Protein AF-A0A7C1SWA0-F1 (afdb_monomer_lite)

Radius of gyration: 53.69 Å; chains: 1; bounding box: 112×28×164 Å

Structure (mmCIF, N/CA/C/O backbone):
data_AF-A0A7C1SWA0-F1
#
_entry.id   AF-A0A7C1SWA0-F1
#
loop_
_atom_site.group_PDB
_atom_site.id
_atom_site.type_symbol
_atom_site.label_atom_id
_atom_site.label_alt_id
_atom_site.label_comp_id
_atom_site.label_asym_id
_atom_site.label_entity_id
_atom_site.label_seq_id
_atom_site.pdbx_PDB_ins_code
_atom_site.Cartn_x
_atom_site.Cartn_y
_atom_site.Cartn_z
_atom_site.occupancy
_atom_site.B_iso_or_equiv
_atom_site.auth_seq_id
_atom_site.auth_comp_id
_atom_site.auth_asym_id
_atom_site.auth_atom_id
_atom_site.pdbx_PDB_model_num
ATOM 1 N N . MET A 1 1 ? -71.631 -9.222 111.342 1.00 44.84 1 MET A N 1
ATOM 2 C CA . MET A 1 1 ? -72.177 -9.357 109.971 1.00 44.84 1 MET A CA 1
ATOM 3 C C . MET A 1 1 ? -71.919 -8.056 109.219 1.00 44.84 1 MET A C 1
ATOM 5 O O . MET A 1 1 ? -72.639 -7.093 109.437 1.00 44.84 1 MET A O 1
ATOM 9 N N . PHE A 1 2 ? -70.869 -7.990 108.396 1.00 44.97 2 PHE A N 1
ATOM 10 C CA . PHE A 1 2 ? -70.570 -6.805 107.583 1.00 44.97 2 PHE A CA 1
ATOM 11 C C . PHE A 1 2 ? -71.276 -6.927 106.227 1.00 44.97 2 PHE A C 1
ATOM 13 O O . PHE A 1 2 ? -70.920 -7.772 105.410 1.00 44.97 2 PHE A O 1
ATOM 20 N N . ARG A 1 3 ? -72.311 -6.108 106.007 1.00 48.56 3 ARG A N 1
ATOM 21 C CA . ARG A 1 3 ? -72.972 -5.952 104.704 1.00 48.56 3 ARG A CA 1
ATOM 22 C C . ARG A 1 3 ? -72.224 -4.878 103.915 1.00 48.56 3 ARG A C 1
ATOM 24 O O . ARG A 1 3 ? -72.449 -3.692 104.133 1.00 48.56 3 ARG A O 1
ATOM 31 N N . TYR A 1 4 ? -71.329 -5.284 103.020 1.00 53.94 4 TYR A N 1
ATOM 32 C CA . TYR A 1 4 ? -70.764 -4.368 102.028 1.00 53.94 4 TYR A CA 1
ATOM 33 C C . TYR A 1 4 ? -71.797 -4.131 100.912 1.00 53.94 4 TYR A C 1
ATOM 35 O O . TYR A 1 4 ? -72.365 -5.100 100.404 1.00 53.94 4 TYR A O 1
ATOM 43 N N . PRO A 1 5 ? -72.083 -2.876 100.524 1.00 56.38 5 PRO A N 1
ATOM 44 C CA . PRO A 1 5 ? -73.026 -2.600 99.449 1.00 56.38 5 PRO A CA 1
ATOM 45 C C . PRO A 1 5 ? -72.418 -2.995 98.093 1.00 56.38 5 PRO A C 1
ATOM 47 O O . PRO A 1 5 ? -71.366 -2.485 97.703 1.00 56.38 5 PRO A O 1
ATOM 50 N N . LEU A 1 6 ? -73.109 -3.876 97.353 1.00 55.31 6 LEU A N 1
ATOM 51 C CA . LEU A 1 6 ? -72.726 -4.344 96.008 1.00 55.31 6 LEU A CA 1
ATOM 52 C C . LEU A 1 6 ? -72.487 -3.205 94.994 1.00 55.31 6 LEU A C 1
ATOM 54 O O . LEU A 1 6 ? -71.796 -3.404 93.998 1.00 55.31 6 LEU A O 1
ATOM 58 N N . SER A 1 7 ? -72.993 -1.996 95.254 1.00 55.06 7 SER A N 1
ATOM 59 C CA . SER A 1 7 ? -72.850 -0.830 94.375 1.00 55.06 7 SER A CA 1
ATOM 60 C C . SER A 1 7 ? -71.426 -0.270 94.270 1.00 55.06 7 SER A C 1
ATOM 62 O O . SER A 1 7 ? -71.159 0.518 93.367 1.00 55.06 7 SER A O 1
ATOM 64 N N . ARG A 1 8 ? -70.491 -0.678 95.144 1.00 50.97 8 ARG A N 1
ATOM 65 C CA . ARG A 1 8 ? -69.073 -0.267 95.067 1.00 50.97 8 ARG A CA 1
ATOM 66 C C . ARG A 1 8 ? -68.149 -1.281 94.381 1.00 50.97 8 ARG A C 1
ATOM 68 O O . ARG A 1 8 ? -67.012 -0.935 94.084 1.00 50.97 8 ARG A O 1
ATOM 75 N N . LEU A 1 9 ? -68.621 -2.499 94.100 1.00 52.81 9 LEU A N 1
ATOM 76 C CA . LEU A 1 9 ? -67.820 -3.553 93.453 1.00 52.81 9 LEU A CA 1
ATOM 77 C C . LEU A 1 9 ? -67.811 -3.445 91.921 1.00 52.81 9 LEU A C 1
ATOM 79 O O . LEU A 1 9 ? -66.808 -3.753 91.286 1.00 52.81 9 LEU A O 1
ATOM 83 N N . ILE A 1 10 ? -68.898 -2.949 91.329 1.00 57.50 10 ILE A N 1
ATOM 84 C CA . ILE A 1 10 ? -69.059 -2.823 89.873 1.00 57.50 10 ILE A CA 1
ATOM 85 C C . ILE A 1 10 ? -67.996 -1.902 89.230 1.00 57.50 10 ILE A C 1
ATOM 87 O O . ILE A 1 10 ? -67.349 -2.344 88.281 1.00 57.50 10 ILE A O 1
ATOM 91 N N . PRO A 1 11 ? -67.724 -0.675 89.728 1.00 55.31 11 PRO A N 1
ATOM 92 C CA . PRO A 1 11 ? -66.707 0.185 89.111 1.00 55.31 11 PRO A CA 1
ATOM 93 C C . PRO A 1 11 ? -65.273 -0.342 89.287 1.00 55.31 11 PRO A C 1
ATOM 95 O O . PRO A 1 11 ? -64.432 -0.123 88.419 1.00 55.31 11 PRO A O 1
ATOM 98 N N . ALA A 1 12 ? -64.990 -1.078 90.369 1.00 54.44 12 ALA A N 1
ATOM 99 C CA . ALA A 1 12 ? -63.673 -1.672 90.602 1.00 54.44 12 ALA A CA 1
ATOM 100 C C . ALA A 1 12 ? -63.375 -2.824 89.625 1.00 54.44 12 ALA A C 1
ATOM 102 O O . ALA A 1 12 ? -62.261 -2.929 89.120 1.00 54.44 12 ALA A O 1
ATOM 103 N N . ILE A 1 13 ? -64.376 -3.649 89.303 1.00 56.59 13 ILE A N 1
ATOM 104 C CA . ILE A 1 13 ? -64.233 -4.758 88.347 1.00 56.59 13 ILE A CA 1
ATOM 105 C C . ILE A 1 13 ? -64.035 -4.231 86.917 1.00 56.59 13 ILE A C 1
ATOM 107 O O . ILE A 1 13 ? -63.205 -4.766 86.188 1.00 56.59 13 ILE A O 1
ATOM 111 N N . VAL A 1 14 ? -64.719 -3.145 86.532 1.00 55.84 14 VAL A N 1
ATOM 112 C CA . VAL A 1 14 ? -64.550 -2.508 85.209 1.00 55.84 14 VAL A CA 1
ATOM 113 C C . VAL A 1 14 ? -63.161 -1.874 85.058 1.00 55.84 14 VAL A C 1
ATOM 115 O O . VAL A 1 14 ? -62.533 -2.035 84.014 1.00 55.84 14 VAL A O 1
ATOM 118 N N . LEU A 1 15 ? -62.630 -1.235 86.109 1.00 51.59 15 LEU A N 1
ATOM 119 C CA . LEU A 1 15 ? -61.267 -0.690 86.098 1.00 51.59 15 LEU A CA 1
ATOM 120 C C . LEU A 1 15 ? -60.203 -1.794 85.987 1.00 51.59 15 LEU A C 1
ATOM 122 O O . LEU A 1 15 ? -59.293 -1.673 85.169 1.00 51.59 15 LEU A O 1
ATOM 126 N N . ILE A 1 16 ? -60.351 -2.904 86.718 1.00 56.31 16 ILE A N 1
ATOM 127 C CA . ILE A 1 16 ? -59.429 -4.053 86.640 1.00 56.31 16 ILE A CA 1
ATOM 128 C C . ILE A 1 16 ? -59.487 -4.728 85.256 1.00 56.31 16 ILE A C 1
ATOM 130 O O . ILE A 1 16 ? -58.446 -5.110 84.720 1.00 56.31 16 ILE A O 1
ATOM 134 N N . PHE A 1 17 ? -60.667 -4.816 84.630 1.00 51.62 17 PHE A N 1
ATOM 135 C CA . PHE A 1 17 ? -60.797 -5.332 83.260 1.00 51.62 17 PHE A CA 1
ATOM 136 C C . PHE A 1 17 ? -60.176 -4.392 82.215 1.00 51.62 17 PHE A C 1
ATOM 138 O O . PHE A 1 17 ? -59.509 -4.866 81.304 1.00 51.62 17 PHE A O 1
ATOM 145 N N . SER A 1 18 ? -60.303 -3.069 82.375 1.00 49.81 18 SER A N 1
ATOM 146 C CA . SER A 1 18 ? -59.689 -2.093 81.457 1.00 49.81 18 SER A CA 1
ATOM 147 C C . SER A 1 18 ? -58.162 -1.967 81.591 1.00 49.81 18 SER A C 1
ATOM 149 O O . SER A 1 18 ? -57.489 -1.603 80.631 1.00 49.81 18 SER A O 1
ATOM 151 N N . LEU A 1 19 ? -57.596 -2.294 82.759 1.00 50.44 19 LEU A N 1
ATOM 152 C CA . LEU A 1 19 ? -56.146 -2.298 82.995 1.00 50.44 19 LEU A CA 1
ATOM 153 C C . LEU A 1 19 ? -55.468 -3.616 82.580 1.00 50.44 19 LEU A C 1
ATOM 155 O O . LEU A 1 19 ? -54.279 -3.610 82.274 1.00 50.44 19 LEU A O 1
ATOM 159 N N . SER A 1 20 ? -56.205 -4.730 82.529 1.00 49.81 20 SER A N 1
ATOM 160 C CA . SER A 1 20 ? -55.660 -6.054 82.177 1.00 49.81 20 SER A CA 1
ATOM 161 C C . SER A 1 20 ? -55.706 -6.387 80.680 1.00 49.81 20 SER A C 1
ATOM 163 O O . SER A 1 20 ? -54.970 -7.268 80.245 1.00 49.81 20 SER A O 1
ATOM 165 N N . SER A 1 21 ? -56.497 -5.668 79.876 1.00 49.69 21 SER A N 1
ATOM 166 C CA . SER A 1 21 ? -56.565 -5.831 78.410 1.00 49.69 21 SER A CA 1
ATOM 167 C C . SER A 1 21 ? -55.535 -5.005 77.622 1.00 49.69 21 SER A C 1
ATOM 169 O O . SER A 1 21 ? -55.347 -5.224 76.429 1.00 49.69 21 SER A O 1
ATOM 171 N N . SER A 1 22 ? -54.875 -4.048 78.271 1.00 52.91 22 SER A N 1
ATOM 172 C CA . SER A 1 22 ? -53.917 -3.120 77.652 1.00 52.91 22 SER A CA 1
ATOM 173 C C . SER A 1 22 ? -52.521 -3.707 77.373 1.00 52.91 22 SER A C 1
ATOM 175 O O . SER A 1 22 ? -51.988 -3.436 76.298 1.00 52.91 22 SER A O 1
ATOM 177 N N . PRO A 1 23 ? -51.900 -4.518 78.259 1.00 53.22 23 PRO A N 1
ATOM 178 C CA . PRO A 1 23 ? -50.548 -5.021 78.005 1.00 53.22 23 PRO A CA 1
ATOM 179 C C . PRO A 1 23 ? -50.505 -6.076 76.893 1.00 53.22 23 PRO A C 1
ATOM 181 O O . PRO A 1 23 ? -49.548 -6.112 76.134 1.00 53.22 23 PRO A O 1
ATOM 184 N N . SER A 1 24 ? -51.544 -6.896 76.727 1.00 53.44 24 SER A N 1
ATOM 185 C CA . SER A 1 24 ? -51.619 -7.912 75.666 1.00 53.44 24 SER A CA 1
ATOM 186 C C . SER A 1 24 ? -51.805 -7.313 74.266 1.00 53.44 24 SER A C 1
ATOM 188 O O . SER A 1 24 ? -51.305 -7.880 73.300 1.00 53.44 24 SER A O 1
ATOM 190 N N . LEU A 1 25 ? -52.457 -6.152 74.151 1.00 52.94 25 LEU A N 1
ATOM 191 C CA . LEU A 1 25 ? -52.565 -5.387 72.901 1.00 52.94 25 LEU A CA 1
ATOM 192 C C . LEU A 1 25 ? -51.243 -4.694 72.531 1.00 52.94 25 LEU A C 1
ATOM 194 O O . LEU A 1 25 ? -50.869 -4.689 71.362 1.00 52.94 25 LEU A O 1
ATOM 198 N N . LEU A 1 26 ? -50.517 -4.182 73.530 1.00 53.56 26 LEU A N 1
ATOM 199 C CA . LEU A 1 26 ? -49.176 -3.604 73.375 1.00 53.56 26 LEU A CA 1
ATOM 200 C C . LEU A 1 26 ? -48.139 -4.660 72.970 1.00 53.56 26 LEU A C 1
ATOM 202 O O . LEU A 1 26 ? -47.404 -4.450 72.013 1.00 53.56 26 LEU A O 1
ATOM 206 N N . ILE A 1 27 ? -48.150 -5.823 73.629 1.00 56.81 27 ILE A N 1
ATOM 207 C CA . ILE A 1 27 ? -47.276 -6.956 73.295 1.00 56.81 27 ILE A CA 1
ATOM 208 C C . ILE A 1 27 ? -47.607 -7.494 71.898 1.00 56.81 27 ILE A C 1
ATOM 210 O O . ILE A 1 27 ? -46.690 -7.758 71.133 1.00 56.81 27 ILE A O 1
ATOM 214 N N . ALA A 1 28 ? -48.891 -7.598 71.527 1.00 57.31 28 ALA A N 1
ATOM 215 C CA . ALA A 1 28 ? -49.294 -8.020 70.183 1.00 57.31 28 ALA A CA 1
ATOM 216 C C . ALA A 1 28 ? -48.851 -7.026 69.090 1.00 57.31 28 ALA A C 1
ATOM 218 O O . ALA A 1 28 ? -48.427 -7.456 68.019 1.00 57.31 28 ALA A O 1
ATOM 219 N N . GLN A 1 29 ? -48.912 -5.713 69.352 1.00 53.50 29 GLN A N 1
ATOM 220 C CA . GLN A 1 29 ? -48.398 -4.677 68.444 1.00 53.50 29 GLN A CA 1
ATOM 221 C C . GLN A 1 29 ? -46.870 -4.701 68.332 1.00 53.50 29 GLN A C 1
ATOM 223 O O . GLN A 1 29 ? -46.349 -4.586 67.222 1.00 53.50 29 GLN A O 1
ATOM 228 N N . GLU A 1 30 ? -46.154 -4.885 69.443 1.00 57.31 30 GLU A N 1
ATOM 229 C CA . GLU A 1 30 ? -44.696 -5.031 69.433 1.00 57.31 30 GLU A CA 1
ATOM 230 C C . GLU A 1 30 ? -44.276 -6.293 68.673 1.00 57.31 30 GLU A C 1
ATOM 232 O O . GLU A 1 30 ? -43.419 -6.203 67.796 1.00 57.31 30 GLU A O 1
ATOM 237 N N . THR A 1 31 ? -44.928 -7.442 68.890 1.00 60.78 31 THR A N 1
ATOM 238 C CA . THR A 1 31 ? -44.613 -8.675 68.148 1.00 60.78 31 THR A CA 1
ATOM 239 C C . THR A 1 31 ? -44.898 -8.556 66.651 1.00 60.78 31 THR A C 1
ATOM 241 O O . THR A 1 31 ? -44.077 -8.999 65.853 1.00 60.78 31 THR A O 1
ATOM 244 N N . LEU A 1 32 ? -45.992 -7.893 66.248 1.00 57.09 32 LEU A N 1
ATOM 245 C CA . LEU A 1 32 ? -46.300 -7.668 64.827 1.00 57.09 32 LEU A CA 1
ATOM 246 C C . LEU A 1 32 ? -45.277 -6.734 64.163 1.00 57.09 32 LEU A C 1
ATOM 248 O O . LEU A 1 32 ? -44.926 -6.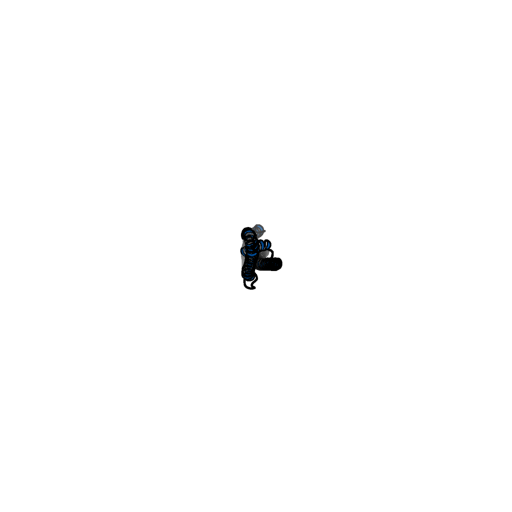916 63.000 1.00 57.09 32 LEU A O 1
ATOM 252 N N . SER A 1 33 ? -44.790 -5.737 64.909 1.00 63.00 33 SER A N 1
ATOM 253 C CA . SER A 1 33 ? -43.762 -4.810 64.428 1.00 63.00 33 SER A CA 1
ATOM 254 C C . SER A 1 33 ? -42.394 -5.484 64.267 1.00 63.00 33 SER A C 1
ATOM 256 O O . SER A 1 33 ? -41.674 -5.173 63.318 1.00 63.00 33 SER A O 1
ATOM 258 N N . ILE A 1 34 ? -42.069 -6.448 65.140 1.00 69.69 34 ILE A N 1
ATOM 259 C CA . ILE A 1 34 ? -40.833 -7.240 65.082 1.00 69.69 34 ILE A CA 1
ATOM 260 C C . ILE A 1 34 ? -40.882 -8.219 63.901 1.00 69.69 34 ILE A C 1
ATOM 262 O O . ILE A 1 34 ? -39.936 -8.254 63.116 1.00 69.69 34 ILE A O 1
ATOM 266 N N . GLU A 1 35 ? -41.993 -8.941 63.708 1.00 70.38 35 GLU A N 1
ATOM 267 C CA . GLU A 1 35 ? -42.176 -9.825 62.544 1.00 70.38 35 GLU A CA 1
ATOM 268 C C . GLU A 1 35 ? -42.127 -9.039 61.223 1.00 70.38 35 GLU A C 1
ATOM 270 O O . GLU A 1 35 ? -41.436 -9.444 60.288 1.00 70.38 35 GLU A O 1
ATOM 275 N N . GLN A 1 36 ? -42.773 -7.867 61.147 1.00 68.44 36 GLN A N 1
ATOM 276 C CA . GLN A 1 36 ? -42.687 -7.002 59.962 1.00 68.44 36 GLN A CA 1
ATOM 277 C C . GLN A 1 36 ? -41.265 -6.477 59.704 1.00 68.44 36 GLN A C 1
ATOM 279 O O . GLN A 1 36 ? -40.858 -6.368 58.543 1.00 68.44 36 GLN A O 1
ATOM 284 N N . GLN A 1 37 ? -40.490 -6.171 60.750 1.00 69.19 37 GLN A N 1
ATOM 285 C CA . GLN A 1 37 ? -39.082 -5.791 60.606 1.00 69.19 37 GLN A CA 1
ATOM 286 C C . GLN A 1 37 ? -38.222 -6.953 60.100 1.00 69.19 37 GLN A C 1
ATOM 288 O O . GLN A 1 37 ? -37.425 -6.764 59.180 1.00 69.19 37 GLN A O 1
ATOM 293 N N . GLU A 1 38 ? -38.376 -8.156 60.653 1.00 75.19 38 GLU A N 1
ATOM 294 C CA . GLU A 1 38 ? -37.618 -9.327 60.201 1.00 75.19 38 GLU A CA 1
ATOM 295 C C . GLU A 1 38 ? -37.941 -9.691 58.751 1.00 75.19 38 GLU A C 1
ATOM 297 O O . GLU A 1 38 ? -37.034 -9.971 57.965 1.00 75.19 38 GLU A O 1
ATOM 302 N N . GLN A 1 39 ? -39.211 -9.603 58.359 1.00 78.25 39 GLN A N 1
ATOM 303 C CA . GLN A 1 39 ? -39.643 -9.908 56.999 1.00 78.25 39 GLN A CA 1
ATOM 304 C C . GLN A 1 39 ? -39.118 -8.879 55.983 1.00 78.25 39 GLN A C 1
ATOM 306 O O . GLN A 1 39 ? -38.655 -9.256 54.907 1.00 78.25 39 GLN A O 1
ATOM 311 N N . SER A 1 40 ? -39.086 -7.594 56.355 1.00 72.88 40 SER A N 1
ATOM 312 C CA . SER A 1 40 ? -38.465 -6.522 55.560 1.00 72.88 40 SER A CA 1
ATOM 313 C C . SER A 1 40 ? -36.950 -6.715 55.403 1.00 72.88 40 SER A C 1
ATOM 315 O O . SER A 1 40 ? -36.398 -6.570 54.311 1.00 72.88 40 SER A O 1
ATOM 317 N N . ARG A 1 41 ? -36.262 -7.124 56.476 1.00 75.88 41 ARG A N 1
ATOM 318 C CA . ARG A 1 41 ? -34.825 -7.429 56.439 1.00 75.88 41 ARG A CA 1
ATOM 319 C C . ARG A 1 41 ? -34.514 -8.630 55.542 1.00 75.88 41 ARG A C 1
ATOM 321 O O . ARG A 1 41 ? -33.542 -8.586 54.790 1.00 75.88 41 ARG A O 1
ATOM 328 N N . MET A 1 42 ? -35.327 -9.683 55.609 1.00 81.06 42 MET A N 1
ATOM 329 C CA . MET A 1 42 ? -35.168 -10.875 54.773 1.00 81.06 42 MET A CA 1
ATOM 330 C C . MET A 1 42 ? -35.393 -10.583 53.286 1.00 81.06 42 MET A C 1
ATOM 332 O O . MET A 1 42 ? -34.633 -11.081 52.457 1.00 81.06 42 MET A O 1
ATOM 336 N N . ASP A 1 43 ? -36.366 -9.734 52.944 1.00 81.38 43 ASP A N 1
ATOM 337 C CA . ASP A 1 43 ? -36.594 -9.298 51.559 1.00 81.38 43 ASP A CA 1
ATOM 338 C C . ASP A 1 43 ? -35.390 -8.509 51.005 1.00 81.38 43 ASP A C 1
ATOM 340 O O . ASP A 1 43 ? -34.939 -8.743 49.882 1.00 81.38 43 ASP A O 1
ATOM 344 N N . ILE A 1 44 ? -34.790 -7.630 51.819 1.00 77.88 44 ILE A N 1
ATOM 345 C CA . ILE A 1 44 ? -33.568 -6.895 51.448 1.00 77.88 44 ILE A CA 1
ATOM 346 C C . ILE A 1 44 ? -32.386 -7.849 51.231 1.00 77.88 44 ILE A C 1
ATOM 348 O O . ILE A 1 44 ? -31.684 -7.733 50.227 1.00 77.88 44 ILE A O 1
ATOM 352 N N . LEU A 1 45 ? -32.183 -8.818 52.126 1.00 81.19 45 LEU A N 1
ATOM 353 C CA . LEU A 1 45 ? -31.119 -9.818 51.985 1.00 81.19 45 LEU A CA 1
ATOM 354 C C . LEU A 1 45 ? -31.296 -10.673 50.727 1.00 81.19 45 LEU A C 1
ATOM 356 O O . LEU A 1 45 ? -30.322 -10.958 50.034 1.00 81.19 45 LEU A O 1
ATOM 360 N N . GLN A 1 46 ? -32.529 -11.050 50.390 1.00 83.44 46 GLN A N 1
ATOM 361 C CA . GLN A 1 46 ? -32.820 -11.799 49.170 1.00 83.44 46 GLN A CA 1
ATOM 362 C C . GLN A 1 46 ? -32.512 -10.973 47.912 1.00 83.44 46 GLN A C 1
ATOM 364 O O . GLN A 1 46 ? -31.923 -11.494 46.961 1.00 83.44 46 GLN A O 1
ATOM 369 N N . LYS A 1 47 ? -32.840 -9.675 47.923 1.00 79.06 47 LYS A N 1
ATOM 370 C CA . LYS A 1 47 ? -32.487 -8.739 46.845 1.00 79.06 47 LYS A CA 1
ATOM 371 C C . LYS A 1 47 ? -30.971 -8.580 46.705 1.00 79.06 47 LYS A C 1
ATOM 373 O O . LYS A 1 47 ? -30.468 -8.662 45.587 1.00 79.06 47 LYS A O 1
ATOM 378 N N . MET A 1 48 ? -30.233 -8.454 47.808 1.00 78.19 48 MET A N 1
ATOM 379 C CA . MET A 1 48 ? -28.764 -8.391 47.787 1.00 78.19 48 MET A CA 1
ATOM 380 C C . MET A 1 48 ? -28.124 -9.684 47.268 1.00 78.19 48 MET A C 1
ATOM 382 O O . MET A 1 48 ? -27.233 -9.635 46.429 1.00 78.19 48 MET A O 1
ATOM 386 N N . ASN A 1 49 ? -28.631 -10.846 47.678 1.00 84.00 49 ASN A N 1
ATOM 387 C CA . ASN A 1 49 ? -28.125 -12.139 47.212 1.00 84.00 49 ASN A CA 1
ATOM 388 C C . ASN A 1 49 ? -28.386 -12.339 45.704 1.00 84.00 49 ASN A C 1
ATOM 390 O O . ASN A 1 49 ? -27.550 -12.845 44.960 1.00 84.00 49 ASN A O 1
ATOM 394 N N . SER A 1 50 ? -29.523 -11.843 45.199 1.00 78.12 50 SER A N 1
ATOM 395 C CA . SER A 1 50 ? -29.773 -11.810 43.752 1.00 78.12 50 SER A CA 1
ATOM 396 C C . SER A 1 50 ? -28.836 -10.853 43.002 1.00 78.12 50 SER A C 1
ATOM 398 O O . SER A 1 50 ? -28.466 -11.129 41.860 1.00 78.12 50 SER A O 1
ATOM 400 N N . ALA A 1 51 ? -28.417 -9.764 43.654 1.00 75.19 51 ALA A N 1
ATOM 401 C CA . ALA A 1 51 ? -27.495 -8.774 43.112 1.00 75.19 51 ALA A CA 1
ATOM 402 C C . ALA A 1 51 ? -26.036 -9.276 43.080 1.00 75.19 51 ALA A C 1
ATOM 404 O O . ALA A 1 51 ? -25.268 -8.906 42.192 1.00 75.19 51 ALA A O 1
ATOM 405 N N . GLU A 1 52 ? -25.666 -10.194 43.974 1.00 80.00 52 GLU A N 1
ATOM 406 C CA . GLU A 1 52 ? -24.339 -10.819 44.009 1.00 80.00 52 GLU A CA 1
ATOM 407 C C . GLU A 1 52 ? -24.006 -11.567 42.704 1.00 80.00 52 GLU A C 1
ATOM 409 O O . GLU A 1 52 ? -22.854 -11.608 42.267 1.00 80.00 52 GLU A O 1
ATOM 414 N N . LYS A 1 53 ? -25.030 -12.066 41.995 1.00 80.62 53 LYS A N 1
ATOM 415 C CA . LYS A 1 53 ? -24.885 -12.680 40.667 1.00 80.62 53 LYS A CA 1
ATOM 416 C C . LYS A 1 53 ? -24.159 -11.768 39.668 1.00 80.62 53 LYS A C 1
ATOM 418 O O . LYS A 1 53 ? -23.384 -12.268 38.851 1.00 80.62 53 LYS A O 1
ATOM 423 N N . TYR A 1 54 ? -24.372 -10.453 39.734 1.00 75.06 54 TYR A N 1
ATOM 424 C CA . TYR A 1 54 ? -23.754 -9.489 38.815 1.00 75.06 54 TYR A CA 1
ATOM 425 C C . TYR A 1 54 ? -22.235 -9.351 39.037 1.00 75.06 54 TYR A C 1
ATOM 427 O O . TYR A 1 54 ? -21.481 -9.042 38.108 1.00 75.06 54 TYR A O 1
ATOM 435 N N . LEU A 1 55 ? -21.757 -9.667 40.244 1.00 76.31 55 LEU A N 1
ATOM 436 C CA . LEU A 1 55 ? -20.341 -9.633 40.620 1.00 76.31 55 LEU A CA 1
ATOM 437 C C . LEU A 1 55 ? -19.586 -10.925 40.273 1.00 76.31 55 LEU A C 1
ATOM 439 O O . LEU A 1 55 ? -18.356 -10.951 40.333 1.00 76.31 55 LEU A O 1
ATOM 443 N N . GLY A 1 56 ? -20.286 -11.984 39.852 1.00 80.75 56 GLY A N 1
ATOM 444 C CA . GLY A 1 56 ? -19.667 -13.249 39.452 1.00 80.75 56 GLY A CA 1
ATOM 445 C C . GLY A 1 56 ? -18.621 -13.070 38.344 1.00 80.75 56 GLY A C 1
ATOM 446 O O . GLY A 1 56 ? -18.813 -12.279 37.419 1.00 80.75 56 GLY A O 1
ATOM 447 N N . LYS A 1 57 ? -17.504 -13.808 38.415 1.00 71.69 57 LYS A N 1
ATOM 448 C CA . LYS A 1 57 ? -16.368 -13.676 37.476 1.00 71.69 57 LYS A CA 1
ATOM 449 C C . LYS A 1 57 ? -16.754 -13.839 36.003 1.00 71.69 57 LYS A C 1
ATOM 451 O O . LYS A 1 57 ? -16.213 -13.124 35.168 1.00 71.69 57 LYS A O 1
ATOM 456 N N . ASP A 1 58 ? -17.706 -14.720 35.713 1.00 76.25 58 ASP A N 1
ATOM 457 C CA . ASP A 1 58 ? -18.079 -15.087 34.341 1.00 76.25 58 ASP A CA 1
ATOM 458 C C . ASP A 1 58 ? -19.256 -14.266 33.784 1.00 76.25 58 ASP A C 1
ATOM 460 O O . ASP A 1 58 ? -19.679 -14.472 32.649 1.00 76.25 58 ASP A O 1
ATOM 464 N N . TYR A 1 59 ? -19.810 -13.340 34.573 1.00 78.62 59 TYR A N 1
ATOM 465 C CA . TYR A 1 59 ? -20.966 -12.543 34.164 1.00 78.62 59 TYR A CA 1
ATOM 466 C C . TYR A 1 59 ? -20.534 -11.262 33.433 1.00 78.62 59 TYR A C 1
ATOM 468 O O . TYR A 1 59 ? -19.743 -10.477 33.970 1.00 78.62 59 TYR A O 1
ATOM 476 N N . TYR A 1 60 ? -21.064 -11.036 32.229 1.00 78.31 60 TYR A N 1
ATOM 477 C CA . TYR A 1 60 ? -20.876 -9.796 31.469 1.00 78.31 60 TYR A CA 1
ATOM 478 C C . TYR A 1 60 ? -21.881 -8.746 31.942 1.00 78.31 60 TYR A C 1
ATOM 480 O O . TYR A 1 60 ? -23.081 -9.008 31.913 1.00 78.31 60 TYR A O 1
ATOM 488 N N . LEU A 1 61 ? -21.404 -7.593 32.414 1.00 82.75 61 LEU A N 1
ATOM 489 C CA . LEU A 1 61 ? -22.265 -6.560 32.989 1.00 82.75 61 LEU A CA 1
ATOM 490 C C . LEU A 1 61 ? -22.763 -5.620 31.896 1.00 82.75 61 LEU A C 1
ATOM 492 O O . LEU A 1 61 ? -21.977 -4.926 31.256 1.00 82.75 61 LEU A O 1
ATOM 496 N N . LEU A 1 62 ? -24.080 -5.546 31.726 1.00 84.12 62 LEU A N 1
ATOM 497 C CA . LEU A 1 62 ? -24.698 -4.553 30.855 1.00 84.12 62 LEU A CA 1
ATOM 498 C C . LEU A 1 62 ? -24.982 -3.258 31.627 1.00 84.12 62 LEU A C 1
ATOM 500 O O . LEU A 1 62 ? -25.137 -3.242 32.849 1.00 84.12 62 LEU A O 1
ATOM 504 N N . SER A 1 63 ? -25.117 -2.142 30.905 1.00 81.38 63 SER A N 1
ATOM 505 C CA . SER A 1 63 ? -25.548 -0.855 31.483 1.00 81.38 63 SER A CA 1
ATOM 506 C C . SER A 1 63 ? -26.881 -0.955 32.233 1.00 81.38 63 SER A C 1
ATOM 508 O O . SER A 1 63 ? -27.096 -0.263 33.226 1.00 81.38 63 SER A O 1
ATOM 510 N N . GLU A 1 64 ? -27.771 -1.817 31.746 1.00 84.19 64 GLU A N 1
ATOM 511 C CA . GLU A 1 64 ? -29.097 -2.069 32.311 1.00 84.19 64 GLU A CA 1
ATOM 512 C C . GLU A 1 64 ? -29.021 -2.784 33.666 1.00 84.19 64 GLU A C 1
ATOM 514 O O . GLU A 1 64 ? -29.813 -2.481 34.557 1.00 84.19 64 GLU A O 1
ATOM 519 N N . ASP A 1 65 ? -28.026 -3.652 33.866 1.00 83.06 65 ASP A N 1
ATOM 520 C CA . ASP A 1 65 ? -27.820 -4.369 35.129 1.00 83.06 65 ASP A CA 1
ATOM 521 C C . ASP A 1 65 ? -27.377 -3.410 36.244 1.00 83.06 65 ASP A C 1
ATOM 523 O O . ASP A 1 65 ? -27.855 -3.495 37.374 1.00 83.06 65 ASP A O 1
ATOM 527 N N . ILE A 1 66 ? -26.526 -2.428 35.921 1.00 83.06 66 ILE A N 1
ATOM 528 C CA . ILE A 1 66 ? -26.109 -1.376 36.866 1.00 83.06 66 ILE A CA 1
ATOM 529 C C . ILE A 1 66 ? -27.295 -0.487 37.255 1.00 83.06 66 ILE A C 1
ATOM 531 O O . ILE A 1 66 ? -27.412 -0.083 38.413 1.00 83.06 66 ILE A O 1
ATOM 535 N N . LEU A 1 67 ? -28.195 -0.189 36.312 1.00 84.44 67 LEU A N 1
ATOM 536 C CA . LEU A 1 67 ? -29.424 0.553 36.600 1.00 84.44 67 LEU A CA 1
ATOM 537 C C . LEU A 1 67 ? -30.337 -0.232 37.546 1.00 84.44 67 LEU A C 1
ATOM 539 O O . LEU A 1 67 ? -30.839 0.341 38.512 1.00 84.44 67 LEU A O 1
ATOM 543 N N . GLN A 1 68 ? -30.504 -1.537 37.323 1.00 83.12 68 GLN A N 1
ATOM 544 C CA . GLN A 1 68 ? -31.266 -2.397 38.231 1.00 83.12 68 GLN A CA 1
ATOM 545 C C . GLN A 1 68 ? -30.632 -2.441 39.628 1.00 83.12 68 GLN A C 1
ATOM 547 O O . GLN A 1 68 ? -31.339 -2.268 40.622 1.00 83.12 68 GLN A O 1
ATOM 552 N N . LEU A 1 69 ? -29.306 -2.571 39.719 1.00 81.00 69 LEU A N 1
ATOM 553 C CA . LEU A 1 69 ? -28.583 -2.534 40.991 1.00 81.00 69 LEU A CA 1
ATOM 554 C C . LEU A 1 69 ? -28.799 -1.206 41.733 1.00 81.00 69 LEU A C 1
ATOM 556 O O . LEU A 1 69 ? -29.116 -1.206 42.920 1.00 81.00 69 LEU A O 1
ATOM 560 N N . ASN A 1 70 ? -28.715 -0.080 41.019 1.00 84.62 70 ASN A N 1
ATOM 561 C CA . ASN A 1 70 ? -29.004 1.249 41.559 1.00 84.62 70 ASN A CA 1
ATOM 562 C C . ASN A 1 70 ? -30.432 1.347 42.106 1.00 84.62 70 ASN A C 1
ATOM 564 O O . ASN A 1 70 ? -30.632 1.832 43.216 1.00 84.62 70 ASN A O 1
ATOM 568 N N . THR A 1 71 ? -31.426 0.838 41.370 1.00 84.62 71 THR A N 1
ATOM 569 C CA . THR A 1 71 ? -32.817 0.858 41.848 1.00 84.62 71 THR A CA 1
ATOM 570 C C . THR A 1 71 ? -33.022 0.008 43.101 1.00 84.62 71 THR A C 1
ATOM 572 O O . THR A 1 71 ? -33.777 0.406 43.985 1.00 84.62 71 THR A O 1
ATOM 575 N N . ILE A 1 72 ? -32.330 -1.131 43.216 1.00 80.50 72 ILE A N 1
ATOM 576 C CA . ILE A 1 72 ? -32.358 -1.975 44.417 1.00 80.50 72 ILE A CA 1
ATOM 577 C C . ILE A 1 72 ? -31.714 -1.231 45.596 1.00 80.50 72 ILE A C 1
ATOM 579 O O . ILE A 1 72 ? -32.261 -1.229 46.695 1.00 80.50 72 ILE A O 1
ATOM 583 N N . ILE A 1 73 ? -30.597 -0.539 45.376 1.00 81.06 73 ILE A N 1
ATOM 584 C CA . ILE A 1 73 ? -29.883 0.208 46.421 1.00 81.06 73 ILE A CA 1
ATOM 585 C C . ILE A 1 73 ? -30.668 1.430 46.890 1.00 81.06 73 ILE A C 1
ATOM 587 O O . ILE A 1 73 ? -30.733 1.688 48.091 1.00 81.06 73 ILE A O 1
ATOM 591 N N . ASP A 1 74 ? -31.320 2.156 45.985 1.00 81.50 74 ASP A N 1
ATOM 592 C CA . ASP A 1 74 ? -32.172 3.288 46.356 1.00 81.50 74 ASP A CA 1
ATOM 593 C C . ASP A 1 74 ? -33.398 2.841 47.170 1.00 81.50 74 ASP A C 1
ATOM 595 O O . ASP A 1 74 ? -33.825 3.554 48.079 1.00 81.50 74 ASP A O 1
ATOM 599 N N . GLN A 1 75 ? -33.915 1.627 46.936 1.00 77.50 75 GLN A N 1
ATOM 600 C CA . GLN A 1 75 ? -34.932 1.019 47.805 1.00 77.50 75 GLN A CA 1
ATOM 601 C C . GLN A 1 75 ? -34.376 0.680 49.200 1.00 77.50 75 GLN A C 1
ATOM 603 O O . GLN A 1 75 ? -35.092 0.808 50.193 1.00 77.50 75 GLN A O 1
ATOM 608 N N . ILE A 1 76 ? -33.099 0.293 49.296 1.00 76.12 76 ILE A N 1
ATOM 609 C CA . ILE A 1 76 ? -32.421 -0.028 50.563 1.00 76.12 76 ILE A CA 1
ATOM 610 C C . ILE A 1 76 ? -32.034 1.245 51.337 1.00 76.12 76 ILE A C 1
ATOM 612 O O . ILE A 1 76 ? -32.090 1.239 52.564 1.00 76.12 76 ILE A O 1
ATOM 616 N N . LYS A 1 77 ? -31.732 2.368 50.668 1.00 74.19 77 LYS A N 1
ATOM 617 C CA . LYS A 1 77 ? -31.450 3.669 51.320 1.00 74.19 77 LYS A CA 1
ATOM 618 C C . LYS A 1 77 ? -32.575 4.154 52.233 1.00 74.19 77 LYS A C 1
ATOM 620 O O . LYS A 1 77 ? -32.309 4.853 53.207 1.00 74.19 77 LYS A O 1
ATOM 625 N N . GLY A 1 78 ? -33.823 3.801 51.923 1.00 69.12 78 GLY A N 1
ATOM 626 C CA . GLY A 1 78 ? -34.993 4.144 52.737 1.00 69.12 78 GLY A CA 1
ATOM 627 C C . GLY A 1 78 ? -35.170 3.282 53.994 1.00 69.12 78 GLY A C 1
ATOM 628 O O . GLY A 1 78 ? -36.086 3.531 54.776 1.00 69.12 78 GLY A O 1
ATOM 629 N N . SER A 1 79 ? -34.329 2.264 54.188 1.00 70.25 79 SER A N 1
ATOM 630 C CA . SER A 1 79 ? -34.439 1.281 55.266 1.00 70.25 79 SER A CA 1
ATOM 631 C C . SER A 1 79 ? -33.566 1.640 56.482 1.00 70.25 79 SER A C 1
ATOM 633 O O . SER A 1 79 ? -32.499 2.234 56.326 1.00 70.25 79 SER A O 1
ATOM 635 N N . PRO A 1 80 ? -33.959 1.252 57.714 1.00 70.69 80 PRO A N 1
ATOM 636 C CA . PRO A 1 80 ? -33.152 1.475 58.918 1.00 70.69 80 PRO A CA 1
ATOM 637 C C . PRO A 1 80 ? -31.855 0.637 58.982 1.00 70.69 80 PRO A C 1
ATOM 639 O O . PRO A 1 80 ? -31.049 0.833 59.894 1.00 70.69 80 PRO A O 1
ATOM 642 N N . TYR A 1 81 ? -31.627 -0.299 58.051 1.00 76.12 81 TYR A N 1
ATOM 643 C CA . TYR A 1 81 ? -30.479 -1.217 58.072 1.00 76.12 81 TYR A CA 1
ATOM 644 C C . TYR A 1 81 ? -29.236 -0.628 57.386 1.00 76.12 81 TYR A C 1
ATOM 646 O O . TYR A 1 81 ? -28.934 -0.911 56.227 1.00 76.12 81 TYR A O 1
ATOM 654 N N . LYS A 1 82 ? -28.481 0.174 58.140 1.00 76.88 82 LYS A N 1
ATOM 655 C CA . LYS A 1 82 ? -27.292 0.900 57.659 1.00 76.88 82 LYS A CA 1
ATOM 656 C C . LYS A 1 82 ? -26.149 -0.003 57.161 1.00 76.88 82 LYS A C 1
ATOM 658 O O . LYS A 1 82 ? -25.430 0.372 56.233 1.00 76.88 82 LYS A O 1
ATOM 663 N N . ASP A 1 83 ? -26.002 -1.189 57.744 1.00 80.19 83 ASP A N 1
ATOM 664 C CA . ASP A 1 83 ? -24.938 -2.137 57.385 1.00 80.19 83 ASP A CA 1
ATOM 665 C C . ASP A 1 83 ? -25.189 -2.745 55.995 1.00 80.19 83 ASP A C 1
ATOM 667 O O . ASP A 1 83 ? -24.299 -2.745 55.148 1.00 80.19 83 ASP A O 1
ATOM 671 N N . LEU A 1 84 ? -26.440 -3.144 55.726 1.00 77.00 84 LEU A N 1
ATOM 672 C CA . LEU A 1 84 ? -26.883 -3.670 54.426 1.00 77.00 84 LEU A CA 1
ATOM 673 C C . LEU A 1 84 ? -26.790 -2.611 53.325 1.00 77.00 84 LEU A C 1
ATOM 675 O O . LEU A 1 84 ? -26.424 -2.915 52.195 1.00 77.00 84 LEU A O 1
ATOM 679 N N . TYR A 1 85 ? -27.078 -1.353 53.666 1.00 78.06 85 TYR A N 1
ATOM 680 C CA . TYR A 1 85 ? -26.869 -0.235 52.753 1.00 78.06 85 TYR A CA 1
ATOM 681 C C . TYR A 1 85 ? -25.393 -0.086 52.357 1.00 78.06 85 TYR A C 1
ATOM 683 O O . TYR A 1 85 ? -25.084 0.033 51.176 1.00 78.06 85 TYR A O 1
ATOM 691 N N . THR A 1 86 ? -24.486 -0.127 53.335 1.00 81.38 86 THR A N 1
ATOM 692 C CA . THR A 1 86 ? -23.042 0.031 53.092 1.00 81.38 86 THR A CA 1
ATOM 693 C C . THR A 1 86 ? -22.504 -1.093 52.208 1.00 81.38 86 THR A C 1
ATOM 695 O O . THR A 1 86 ? -21.730 -0.850 51.287 1.00 81.38 86 THR A O 1
ATOM 698 N N . GLU A 1 87 ? -22.942 -2.324 52.458 1.00 81.69 87 GLU A N 1
ATOM 699 C CA . GLU A 1 87 ? -22.570 -3.486 51.655 1.00 81.69 87 GLU A CA 1
ATOM 700 C C . GLU A 1 87 ? -23.110 -3.395 50.218 1.00 81.69 87 GLU A C 1
ATOM 702 O O . GLU A 1 87 ? -22.372 -3.648 49.265 1.00 81.69 87 GLU A O 1
ATOM 707 N N . ALA A 1 88 ? -24.356 -2.952 50.034 1.00 80.88 88 ALA A N 1
ATOM 708 C CA . ALA A 1 88 ? -24.942 -2.782 48.707 1.00 80.88 88 ALA A CA 1
ATOM 709 C C . ALA A 1 88 ? -24.267 -1.650 47.897 1.00 80.88 88 ALA A C 1
ATOM 711 O O . ALA A 1 88 ? -24.077 -1.786 46.689 1.00 80.88 88 ALA A O 1
ATOM 712 N N . ASP A 1 89 ? -23.837 -0.569 48.554 1.00 81.69 89 ASP A N 1
ATOM 713 C CA . ASP A 1 89 ? -23.090 0.532 47.924 1.00 81.69 89 ASP A CA 1
ATOM 714 C C . ASP A 1 89 ? -21.708 0.063 47.422 1.00 81.69 89 ASP A C 1
ATOM 716 O O . ASP A 1 89 ? -21.290 0.377 46.305 1.00 81.69 89 ASP A O 1
ATOM 720 N N . ILE A 1 90 ? -21.027 -0.792 48.197 1.00 86.25 90 ILE A N 1
ATOM 721 C CA . ILE A 1 90 ? -19.776 -1.443 47.773 1.00 86.25 90 ILE A CA 1
ATOM 722 C C . ILE A 1 90 ? -20.017 -2.352 46.559 1.00 86.25 90 ILE A C 1
ATOM 724 O O . ILE A 1 90 ? -19.216 -2.348 45.623 1.00 86.25 90 ILE A O 1
ATOM 728 N N . MET A 1 91 ? -21.119 -3.112 46.536 1.00 83.62 91 MET A N 1
ATOM 729 C CA . MET A 1 91 ? -21.457 -3.957 45.384 1.00 83.62 91 MET A CA 1
ATOM 730 C C . MET A 1 91 ? -21.658 -3.138 44.104 1.00 83.62 91 MET A C 1
ATOM 732 O O . MET A 1 91 ? -21.193 -3.547 43.040 1.00 83.62 91 MET A O 1
ATOM 736 N N . LEU A 1 92 ? -22.300 -1.971 44.192 1.00 85.31 92 LEU A N 1
ATOM 737 C CA . LEU A 1 92 ? -22.466 -1.072 43.047 1.00 85.31 92 LEU A CA 1
ATOM 738 C C . LEU A 1 92 ? -21.140 -0.542 42.532 1.00 85.31 92 LEU A C 1
ATOM 740 O O . LEU A 1 92 ? -20.914 -0.550 41.323 1.00 85.31 92 LEU A O 1
ATOM 744 N N . PHE A 1 93 ? -20.272 -0.114 43.445 1.00 85.81 93 PHE A N 1
ATOM 745 C CA . PHE A 1 93 ? -18.945 0.364 43.091 1.00 85.81 93 PHE A CA 1
ATOM 746 C C . PHE A 1 93 ? -18.153 -0.712 42.331 1.00 85.81 93 PHE A C 1
ATOM 748 O O . PHE A 1 93 ? -17.640 -0.453 41.243 1.00 85.81 93 PHE A O 1
ATOM 755 N N . LEU A 1 94 ? -18.132 -1.947 42.844 1.00 87.25 94 LEU A N 1
ATOM 756 C CA . LEU A 1 94 ? -17.444 -3.068 42.195 1.00 87.25 94 LEU A CA 1
ATOM 757 C C . LEU A 1 94 ? -18.056 -3.433 40.834 1.00 87.25 94 LEU A C 1
ATOM 759 O O . LEU A 1 94 ? -17.330 -3.771 39.898 1.00 87.25 94 LEU A O 1
ATOM 763 N N . ALA A 1 95 ? -19.382 -3.361 40.699 1.00 85.56 95 ALA A N 1
ATOM 764 C CA . ALA A 1 95 ? -20.065 -3.616 39.433 1.00 85.56 95 ALA A CA 1
ATOM 765 C C . ALA A 1 95 ? -19.740 -2.546 38.373 1.00 85.56 95 ALA A C 1
ATOM 767 O O . ALA A 1 95 ? -19.527 -2.885 37.208 1.00 85.56 95 ALA A O 1
ATOM 768 N N . GLN A 1 96 ? -19.661 -1.273 38.775 1.00 86.81 96 GLN A N 1
ATOM 769 C CA . GLN A 1 96 ? -19.255 -0.165 37.904 1.00 86.81 96 GLN A CA 1
ATOM 770 C C . GLN A 1 96 ? -17.801 -0.309 37.455 1.00 86.81 96 GLN A C 1
ATOM 772 O O . GLN A 1 96 ? -17.537 -0.294 36.256 1.00 86.81 96 GLN A O 1
ATOM 777 N N . GLU A 1 97 ? -16.876 -0.551 38.386 1.00 87.12 97 GLU A N 1
ATOM 778 C CA . GLU A 1 97 ? -15.457 -0.744 38.067 1.00 87.12 97 GLU A CA 1
ATOM 779 C C . GLU A 1 97 ? -15.245 -1.932 37.114 1.00 87.12 97 GLU A C 1
ATOM 781 O O . GLU A 1 97 ? -14.487 -1.847 36.145 1.00 87.12 97 GLU A O 1
ATOM 786 N N . LYS A 1 98 ? -15.959 -3.042 37.338 1.00 85.88 98 LYS A N 1
ATOM 787 C CA . LYS A 1 98 ? -15.901 -4.212 36.456 1.00 85.88 98 LYS A CA 1
ATOM 788 C C . LYS A 1 98 ? -16.397 -3.894 35.046 1.00 85.88 98 LYS A C 1
ATOM 790 O O . LYS A 1 98 ? -15.780 -4.351 34.083 1.00 85.88 98 LYS A O 1
ATOM 795 N N . LYS A 1 99 ? -17.481 -3.127 34.912 1.00 85.31 99 LYS A N 1
ATOM 796 C CA . LYS A 1 99 ? -17.984 -2.710 33.603 1.00 85.31 99 LYS A CA 1
ATOM 797 C C . LYS A 1 99 ? -17.002 -1.770 32.902 1.00 85.31 99 LYS A C 1
ATOM 799 O O . LYS A 1 99 ? -16.691 -1.998 31.739 1.00 85.31 99 LYS A O 1
ATOM 804 N N . ASP A 1 100 ? -16.446 -0.789 33.606 1.00 86.88 100 ASP A N 1
ATOM 805 C CA . ASP A 1 100 ? -15.447 0.119 33.035 1.00 86.88 100 ASP A CA 1
ATOM 806 C C . ASP A 1 100 ? -14.225 -0.654 32.513 1.00 86.88 100 ASP A C 1
ATOM 808 O O . ASP A 1 100 ? -13.719 -0.381 31.424 1.00 86.88 100 ASP A O 1
ATOM 812 N N . LEU A 1 101 ? -13.771 -1.678 33.246 1.00 86.12 101 LEU A N 1
ATOM 813 C CA . LEU A 1 101 ? -12.707 -2.570 32.785 1.00 86.12 101 LEU A CA 1
ATOM 814 C C . LEU A 1 101 ? -13.104 -3.363 31.531 1.00 86.12 101 LEU A C 1
ATOM 816 O O . LEU A 1 101 ? -12.276 -3.486 30.625 1.00 86.12 101 LEU A O 1
ATOM 820 N N . GLN A 1 102 ? -14.340 -3.869 31.462 1.00 86.06 102 GLN A N 1
ATOM 821 C CA . GLN A 1 102 ? -14.875 -4.567 30.285 1.00 86.06 102 GLN A CA 1
ATOM 822 C C . GLN A 1 102 ? -14.913 -3.641 29.062 1.00 86.06 102 GLN A C 1
ATOM 824 O O . GLN A 1 102 ? -14.323 -3.976 28.030 1.00 86.06 102 GLN A O 1
ATOM 829 N N . ASP A 1 103 ? -15.468 -2.439 29.211 1.00 85.25 103 ASP A N 1
ATOM 830 C CA . ASP A 1 103 ? -15.542 -1.424 28.158 1.00 85.25 103 ASP A CA 1
ATOM 831 C C . ASP A 1 103 ? -14.135 -1.011 27.689 1.00 85.25 103 ASP A C 1
ATOM 833 O O . ASP A 1 103 ? -13.882 -0.860 26.492 1.00 85.25 103 ASP A O 1
ATOM 837 N N . ILE A 1 104 ? -13.164 -0.870 28.602 1.00 85.69 104 ILE A N 1
ATOM 838 C CA . ILE A 1 104 ? -11.764 -0.589 28.244 1.00 85.69 104 ILE A CA 1
ATOM 839 C C . ILE A 1 104 ? -11.160 -1.745 27.441 1.00 85.69 104 ILE A C 1
ATOM 841 O O . ILE A 1 104 ? -10.421 -1.497 26.482 1.00 85.69 104 ILE A O 1
ATOM 845 N N . THR A 1 105 ? -11.422 -2.999 27.816 1.00 85.19 105 THR A N 1
ATOM 846 C CA . THR A 1 105 ? -10.903 -4.160 27.080 1.00 85.19 105 THR A CA 1
ATOM 847 C C . THR A 1 105 ? -11.521 -4.300 25.693 1.00 85.19 105 THR A C 1
ATOM 849 O O . THR A 1 105 ? -10.774 -4.471 24.730 1.00 85.19 105 THR A O 1
ATOM 852 N N . GLU A 1 106 ? -12.838 -4.134 25.564 1.00 84.69 106 GLU A N 1
ATOM 853 C CA . GLU A 1 106 ? -13.548 -4.208 24.284 1.00 84.69 106 GLU A CA 1
ATOM 854 C C . GLU A 1 106 ? -13.079 -3.091 23.340 1.00 84.69 106 GLU A C 1
ATOM 856 O O . GLU A 1 106 ? -12.619 -3.353 22.223 1.00 84.69 106 GLU A O 1
ATOM 861 N N . ASN A 1 107 ? -13.017 -1.853 23.842 1.00 83.69 107 ASN A N 1
ATOM 862 C CA . ASN A 1 107 ? -12.487 -0.721 23.085 1.00 83.69 107 ASN A CA 1
ATOM 863 C C . ASN A 1 107 ? -11.014 -0.915 22.695 1.00 83.69 107 ASN A C 1
ATOM 865 O O . ASN A 1 107 ? -10.588 -0.465 21.630 1.00 83.69 107 ASN A O 1
ATOM 869 N N . ARG A 1 108 ? -10.190 -1.566 23.527 1.00 83.31 108 ARG A N 1
ATOM 870 C CA . ARG A 1 108 ? -8.790 -1.866 23.175 1.00 83.31 108 ARG A CA 1
ATOM 871 C C . ARG A 1 108 ? -8.692 -2.866 22.032 1.00 83.31 108 ARG A C 1
ATOM 873 O O . ARG A 1 108 ? -7.843 -2.676 21.162 1.00 83.31 108 ARG A O 1
ATOM 880 N N . GLU A 1 109 ? -9.527 -3.899 22.010 1.00 83.00 109 GLU A N 1
ATOM 881 C CA . GLU A 1 109 ? -9.533 -4.875 20.919 1.00 83.00 109 GLU A CA 1
ATOM 882 C C . GLU A 1 109 ? -9.989 -4.256 19.597 1.00 83.00 109 GLU A C 1
ATOM 884 O O . GLU A 1 109 ? -9.353 -4.481 18.561 1.00 83.00 109 GLU A O 1
ATOM 889 N N . GLU A 1 110 ? -11.044 -3.440 19.622 1.00 85.00 110 GLU A N 1
ATOM 890 C CA . GLU A 1 110 ? -11.510 -2.717 18.438 1.00 85.00 110 GLU A CA 1
ATOM 891 C C . GLU A 1 110 ? -10.456 -1.735 17.924 1.00 85.00 110 GLU A C 1
ATOM 893 O O . GLU A 1 110 ? -10.094 -1.768 16.744 1.00 85.00 110 GLU A O 1
ATOM 898 N N . ASN A 1 111 ? -9.872 -0.930 18.816 1.00 82.50 111 ASN A N 1
ATOM 899 C CA . ASN A 1 111 ? -8.798 -0.007 18.456 1.00 82.50 111 ASN A CA 1
ATOM 900 C C . ASN A 1 111 ? -7.567 -0.744 17.914 1.00 82.50 111 ASN A C 1
ATOM 902 O O . ASN A 1 111 ? -6.943 -0.284 16.955 1.00 82.50 111 ASN A O 1
ATOM 906 N N . HIS A 1 112 ? -7.226 -1.912 18.467 1.00 87.31 112 HIS A N 1
ATOM 907 C CA . HIS A 1 112 ? -6.129 -2.730 17.958 1.00 87.31 112 HIS A CA 1
ATOM 908 C C . HIS A 1 112 ? -6.424 -3.274 16.552 1.00 87.31 112 HIS A C 1
ATOM 910 O O . HIS A 1 112 ? -5.555 -3.214 15.677 1.00 87.31 112 HIS A O 1
ATOM 916 N N . LYS A 1 113 ? -7.651 -3.746 16.291 1.00 90.81 113 LYS A N 1
ATOM 917 C CA . LYS A 1 113 ? -8.087 -4.180 14.951 1.00 90.81 113 LYS A CA 1
ATOM 918 C C . LYS A 1 113 ? -8.021 -3.031 13.944 1.00 90.81 113 LYS A C 1
ATOM 920 O O . LYS A 1 113 ? -7.442 -3.210 12.870 1.00 90.81 113 LYS A O 1
ATOM 925 N N . LEU A 1 114 ? -8.532 -1.852 14.304 1.00 88.81 114 LEU A N 1
ATOM 926 C CA . LEU A 1 114 ? -8.472 -0.651 13.467 1.00 88.81 114 LEU A CA 1
ATOM 927 C C . LEU A 1 114 ? -7.024 -0.239 13.179 1.00 88.81 114 LEU A C 1
ATOM 929 O O . LEU A 1 114 ? -6.679 0.023 12.027 1.00 88.81 114 LEU A O 1
ATOM 933 N N . MET A 1 115 ? -6.148 -0.259 14.188 1.00 90.31 115 MET A N 1
ATOM 934 C CA . MET A 1 115 ? -4.719 0.024 14.021 1.00 90.31 115 MET A CA 1
ATOM 935 C C . MET A 1 115 ? -4.040 -0.978 13.075 1.00 90.31 115 MET A C 1
ATOM 937 O O . MET A 1 115 ? -3.250 -0.598 12.212 1.00 90.31 115 MET A O 1
ATOM 941 N N . LEU A 1 116 ? -4.344 -2.273 13.189 1.00 92.50 116 LEU A N 1
ATOM 942 C CA . LEU A 1 116 ? -3.808 -3.276 12.266 1.00 92.50 116 LEU A CA 1
ATOM 943 C C . LEU A 1 116 ? -4.318 -3.068 10.836 1.00 92.50 116 LEU A C 1
ATOM 945 O O . LEU A 1 116 ? -3.572 -3.288 9.877 1.00 92.50 116 LEU A O 1
ATOM 949 N N . GLU A 1 117 ? -5.570 -2.648 10.667 1.00 91.50 117 GLU A N 1
ATOM 950 C CA . GLU A 1 117 ? -6.135 -2.361 9.354 1.00 91.50 117 GLU A CA 1
ATOM 951 C C . GLU A 1 117 ? -5.497 -1.120 8.713 1.00 91.50 117 GLU A C 1
ATOM 953 O O . GLU A 1 117 ? -5.125 -1.163 7.534 1.00 91.50 117 GLU A O 1
ATOM 958 N N . THR A 1 118 ? -5.291 -0.044 9.477 1.00 89.56 118 THR A N 1
ATOM 959 C CA . THR A 1 118 ? -4.604 1.165 8.995 1.00 89.56 118 THR A CA 1
ATOM 960 C C . THR A 1 118 ? -3.151 0.868 8.640 1.00 89.56 118 THR A C 1
ATOM 962 O O . THR A 1 118 ? -2.721 1.201 7.536 1.00 89.56 118 THR A O 1
ATOM 965 N N . LEU A 1 119 ? -2.422 0.119 9.475 1.00 90.75 119 LEU A N 1
ATOM 966 C CA . LEU A 1 119 ? -1.055 -0.320 9.171 1.00 90.75 119 LEU A CA 1
ATOM 967 C C . LEU A 1 119 ? -0.985 -1.174 7.896 1.00 90.75 119 LEU A C 1
ATOM 969 O O . LEU A 1 119 ? -0.068 -1.012 7.084 1.00 90.75 119 LEU A O 1
ATOM 973 N N . LYS A 1 120 ? -1.956 -2.072 7.673 1.00 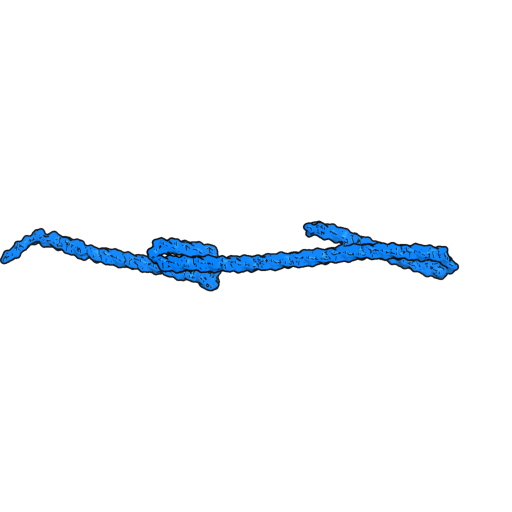90.00 120 LYS A N 1
ATOM 974 C CA . LYS A 1 120 ? -2.047 -2.858 6.429 1.00 90.00 120 LYS A CA 1
ATOM 975 C C . LYS A 1 120 ? -2.292 -1.962 5.213 1.00 90.00 120 LYS A C 1
ATOM 977 O O . LYS A 1 120 ? -1.640 -2.161 4.182 1.00 90.00 120 LYS A O 1
ATOM 982 N N . LYS A 1 121 ? -3.200 -0.985 5.315 1.00 88.00 121 LYS A N 1
ATOM 983 C CA . LYS A 1 121 ? -3.483 -0.009 4.246 1.00 88.00 121 LYS A CA 1
ATOM 984 C C . LYS A 1 121 ? -2.249 0.839 3.933 1.00 88.00 121 LYS A C 1
ATOM 986 O O . LYS A 1 121 ? -1.873 0.950 2.765 1.00 88.00 121 LYS A O 1
ATOM 991 N N . ASP A 1 122 ? -1.551 1.322 4.954 1.00 87.00 122 ASP A N 1
ATOM 992 C CA . ASP A 1 122 ? -0.330 2.113 4.806 1.00 87.00 122 ASP A CA 1
ATOM 993 C C . ASP A 1 122 ? 0.809 1.318 4.179 1.00 87.00 122 ASP A C 1
ATOM 995 O O . ASP A 1 122 ? 1.476 1.807 3.264 1.00 87.00 122 ASP A O 1
ATOM 999 N N . LYS A 1 123 ? 1.014 0.064 4.600 1.00 88.88 123 LYS A N 1
ATOM 1000 C CA . LYS A 1 123 ? 2.029 -0.811 3.999 1.00 88.88 123 LYS A CA 1
ATOM 1001 C C . LYS A 1 123 ? 1.759 -1.029 2.509 1.00 88.88 123 LYS A C 1
ATOM 1003 O O . LYS A 1 123 ? 2.684 -0.932 1.701 1.00 88.88 123 LYS A O 1
ATOM 1008 N N . ARG A 1 124 ? 0.498 -1.269 2.130 1.00 84.88 124 ARG A N 1
ATOM 1009 C CA . ARG A 1 124 ? 0.093 -1.398 0.719 1.00 84.88 124 ARG A CA 1
ATOM 1010 C C . ARG A 1 124 ? 0.312 -0.097 -0.052 1.00 84.88 124 ARG A C 1
ATOM 1012 O O . ARG A 1 124 ? 0.885 -0.137 -1.137 1.00 84.88 124 ARG A O 1
ATOM 1019 N N . ARG A 1 125 ? -0.070 1.054 0.512 1.00 84.88 125 ARG A N 1
ATOM 1020 C CA . ARG A 1 125 ? 0.112 2.369 -0.126 1.00 84.88 125 ARG A CA 1
ATOM 1021 C C . ARG A 1 125 ? 1.590 2.704 -0.331 1.00 84.88 125 ARG A C 1
ATOM 1023 O O . ARG A 1 125 ? 1.958 3.152 -1.413 1.00 84.88 125 ARG A O 1
ATOM 1030 N N . LYS A 1 126 ? 2.444 2.439 0.664 1.00 84.75 126 LYS A N 1
ATOM 1031 C CA . LYS A 1 126 ? 3.904 2.620 0.566 1.00 84.75 126 LYS A CA 1
ATOM 1032 C C . LYS A 1 126 ? 4.518 1.711 -0.497 1.00 84.75 126 LYS A C 1
ATOM 1034 O O . LYS A 1 126 ? 5.277 2.194 -1.330 1.00 84.75 126 LYS A O 1
ATOM 1039 N N . SER A 1 127 ? 4.156 0.427 -0.509 1.00 86.31 127 SER A N 1
ATOM 1040 C CA . SER A 1 127 ? 4.638 -0.522 -1.521 1.00 86.31 127 SER A CA 1
ATOM 1041 C C . SER A 1 127 ? 4.214 -0.113 -2.933 1.00 86.31 127 SER A C 1
ATOM 1043 O O . SER A 1 127 ? 5.046 -0.114 -3.836 1.00 86.31 127 SER A O 1
ATOM 1045 N N . PHE A 1 128 ? 2.962 0.318 -3.109 1.00 86.06 128 PHE A N 1
ATOM 1046 C CA . PHE A 1 128 ? 2.468 0.809 -4.393 1.00 86.06 128 PHE A CA 1
ATOM 1047 C C . PHE A 1 128 ? 3.219 2.066 -4.851 1.00 86.06 128 PHE A C 1
ATOM 1049 O O . PHE A 1 128 ? 3.687 2.109 -5.983 1.00 86.06 128 PHE A O 1
ATOM 1056 N N . ARG A 1 129 ? 3.404 3.060 -3.968 1.00 84.62 129 ARG A N 1
ATOM 1057 C CA . ARG A 1 129 ? 4.185 4.275 -4.269 1.00 84.62 129 ARG A CA 1
ATOM 1058 C C . ARG A 1 129 ? 5.620 3.950 -4.679 1.00 84.62 129 ARG A C 1
ATOM 1060 O O . ARG A 1 129 ? 6.120 4.517 -5.645 1.00 84.62 129 ARG A O 1
ATOM 1067 N N . PHE A 1 130 ? 6.267 3.023 -3.975 1.00 86.38 130 PHE A N 1
ATOM 1068 C CA . PHE A 1 130 ? 7.629 2.608 -4.299 1.00 86.38 130 PHE A CA 1
ATOM 1069 C C . PHE A 1 130 ? 7.709 1.905 -5.658 1.00 86.38 130 PHE A C 1
ATOM 1071 O O . PHE A 1 130 ? 8.522 2.292 -6.491 1.00 86.38 130 PHE A O 1
ATOM 1078 N N . ALA A 1 131 ? 6.839 0.921 -5.914 1.00 86.81 131 ALA A N 1
ATOM 1079 C CA . ALA A 1 131 ? 6.796 0.209 -7.192 1.00 86.81 131 ALA A CA 1
ATOM 1080 C C . ALA A 1 131 ? 6.542 1.167 -8.363 1.00 86.81 131 ALA A C 1
ATOM 1082 O O . ALA A 1 131 ? 7.179 1.066 -9.408 1.00 86.81 131 ALA A O 1
ATOM 1083 N N . PHE A 1 132 ? 5.650 2.130 -8.154 1.00 87.19 132 PHE A N 1
ATOM 1084 C CA . PHE A 1 132 ? 5.311 3.140 -9.139 1.00 87.19 132 PHE A CA 1
ATOM 1085 C C . PHE A 1 132 ? 6.478 4.086 -9.444 1.00 87.19 132 PHE A C 1
ATOM 1087 O O . PHE A 1 132 ? 6.795 4.313 -10.608 1.00 87.19 132 PHE A O 1
ATOM 1094 N N . SER A 1 133 ? 7.161 4.580 -8.407 1.00 87.25 133 SER A N 1
ATOM 1095 C CA . SER A 1 133 ? 8.366 5.403 -8.556 1.00 87.25 133 SER A CA 1
ATOM 1096 C C . SER A 1 133 ? 9.481 4.635 -9.274 1.00 87.25 133 SER A C 1
ATOM 1098 O O . SER A 1 133 ? 10.051 5.138 -10.239 1.00 87.25 133 SER A O 1
ATOM 1100 N N . CYS A 1 134 ? 9.733 3.378 -8.889 1.00 89.69 134 CYS A N 1
ATOM 1101 C CA . CYS A 1 134 ? 10.693 2.515 -9.581 1.00 89.69 134 CYS A CA 1
ATOM 1102 C C . CYS A 1 134 ? 10.345 2.334 -11.063 1.00 89.69 134 CYS A C 1
ATOM 11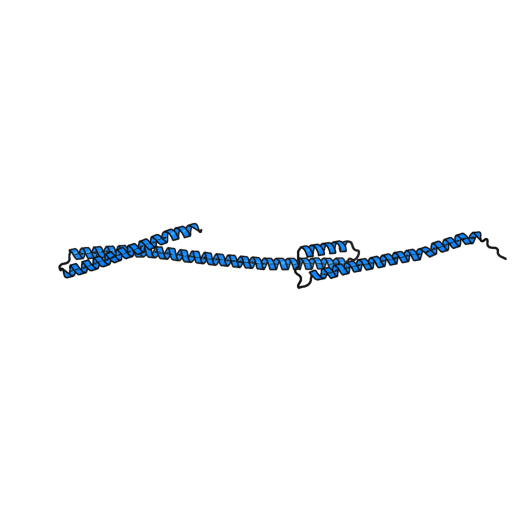04 O O . CYS A 1 134 ? 11.222 2.473 -11.910 1.00 89.69 134 CYS A O 1
ATOM 1106 N N . ALA A 1 135 ? 9.079 2.050 -11.389 1.00 87.94 135 ALA A N 1
ATOM 1107 C CA . ALA A 1 135 ? 8.635 1.880 -12.772 1.00 87.94 135 ALA A CA 1
ATOM 1108 C C . ALA A 1 135 ? 8.802 3.168 -13.592 1.00 87.94 135 ALA A C 1
ATOM 1110 O O . ALA A 1 135 ? 9.291 3.113 -14.719 1.00 87.94 135 ALA A O 1
ATOM 1111 N N . PHE A 1 136 ? 8.455 4.321 -13.011 1.00 89.81 136 PHE A N 1
ATOM 1112 C CA . PHE A 1 136 ? 8.639 5.626 -13.640 1.00 89.81 136 PHE A CA 1
ATOM 1113 C C . PHE A 1 136 ? 10.116 5.907 -13.945 1.00 89.81 136 PHE A C 1
ATOM 1115 O O . PHE A 1 136 ? 10.466 6.185 -15.091 1.00 89.81 136 PHE A O 1
ATOM 1122 N N . TRP A 1 137 ? 10.995 5.785 -12.947 1.00 90.88 137 TRP A N 1
ATOM 1123 C CA . TRP A 1 137 ? 12.423 6.050 -13.126 1.00 90.88 137 TRP A CA 1
ATOM 1124 C C . TRP A 1 137 ? 13.096 5.045 -14.056 1.00 90.88 137 TRP A C 1
ATOM 1126 O O . TRP A 1 137 ? 13.952 5.435 -14.847 1.00 90.88 137 TRP A O 1
ATOM 1136 N N . ALA A 1 138 ? 12.690 3.774 -14.010 1.00 89.44 138 ALA A N 1
ATOM 1137 C CA . ALA A 1 138 ? 13.176 2.764 -14.939 1.00 89.44 138 ALA A CA 1
ATOM 1138 C C . ALA A 1 138 ? 12.795 3.114 -16.383 1.00 89.44 138 ALA A C 1
ATOM 1140 O O . ALA A 1 138 ? 13.671 3.145 -17.242 1.00 89.44 138 ALA A O 1
ATOM 1141 N N . SER A 1 139 ? 11.525 3.442 -16.654 1.00 90.25 139 SER A N 1
ATOM 1142 C CA . SER A 1 139 ? 11.086 3.744 -18.023 1.00 90.25 139 SER A CA 1
ATOM 1143 C C . SER A 1 139 ? 11.672 5.062 -18.541 1.00 90.25 139 SER A C 1
ATOM 1145 O O . SER A 1 139 ? 12.083 5.129 -19.702 1.00 90.25 139 SER A O 1
ATOM 1147 N N . LEU A 1 140 ? 11.792 6.080 -17.682 1.00 89.75 140 LEU A N 1
ATOM 1148 C CA . LEU A 1 140 ? 12.450 7.343 -18.016 1.00 89.75 140 LEU A CA 1
ATOM 1149 C C . LEU A 1 140 ? 13.944 7.132 -18.303 1.00 89.75 140 LEU A C 1
ATOM 1151 O O . LEU A 1 140 ? 14.460 7.626 -19.304 1.00 89.75 140 LEU A O 1
ATOM 1155 N N . GLY A 1 141 ? 14.629 6.353 -17.462 1.00 91.50 141 GLY A N 1
ATOM 1156 C CA . GLY A 1 141 ? 16.032 5.990 -17.647 1.00 91.50 141 GLY A CA 1
ATOM 1157 C C . GLY A 1 141 ? 16.261 5.229 -18.951 1.00 91.50 141 GLY A C 1
ATOM 1158 O O . GLY A 1 141 ? 17.163 5.578 -19.712 1.00 91.50 141 GLY A O 1
ATOM 1159 N N . THR A 1 142 ? 15.404 4.252 -19.267 1.00 92.00 142 THR A N 1
ATOM 1160 C CA . THR A 1 142 ? 15.427 3.559 -20.562 1.00 92.00 142 THR A CA 1
ATOM 1161 C C . THR A 1 142 ? 15.223 4.540 -21.717 1.00 92.00 142 THR A C 1
ATOM 1163 O O . THR A 1 142 ? 15.987 4.492 -22.675 1.00 92.00 142 THR A O 1
ATOM 1166 N N . GLY A 1 143 ? 14.271 5.474 -21.614 1.00 90.88 143 GLY A N 1
ATOM 1167 C CA . GLY A 1 143 ? 14.043 6.521 -22.617 1.00 90.88 143 GLY A CA 1
ATOM 1168 C C . GLY A 1 143 ? 15.293 7.358 -22.910 1.00 90.88 143 GLY A C 1
ATOM 1169 O O . GLY A 1 143 ? 15.693 7.517 -24.068 1.00 90.88 143 GLY A O 1
ATOM 1170 N N . ILE A 1 144 ? 15.958 7.836 -21.855 1.00 92.94 144 ILE A N 1
ATOM 1171 C CA . ILE A 1 144 ? 17.180 8.649 -21.949 1.00 92.94 144 ILE A CA 1
ATOM 1172 C C . ILE A 1 144 ? 18.330 7.842 -22.562 1.00 92.94 144 ILE A C 1
ATOM 1174 O O . ILE A 1 144 ? 18.922 8.276 -23.551 1.00 92.94 144 ILE A O 1
ATOM 1178 N N . VAL A 1 145 ? 18.627 6.654 -22.022 1.00 94.75 145 VAL A N 1
ATOM 1179 C CA . VAL A 1 145 ? 19.718 5.794 -22.516 1.00 94.75 145 VAL A CA 1
ATOM 1180 C C . VAL A 1 145 ? 19.497 5.430 -23.981 1.00 94.75 145 VAL A C 1
ATOM 1182 O O . VAL A 1 145 ? 20.418 5.512 -24.791 1.00 94.75 145 VAL A O 1
ATOM 1185 N N . SER A 1 146 ? 18.263 5.097 -24.348 1.00 93.25 146 SER A N 1
ATOM 1186 C CA . SER A 1 146 ? 17.924 4.738 -25.719 1.00 93.25 146 SER A CA 1
ATOM 1187 C C . SER A 1 146 ? 18.060 5.925 -26.675 1.00 93.25 146 SER A C 1
ATOM 1189 O O . SER A 1 146 ? 18.536 5.760 -27.796 1.00 93.25 146 SER A O 1
ATOM 1191 N N . THR A 1 147 ? 17.745 7.144 -26.233 1.00 92.88 147 THR A N 1
ATOM 1192 C CA . THR A 1 147 ? 17.965 8.367 -27.027 1.00 92.88 147 THR A CA 1
ATOM 1193 C C . THR A 1 147 ? 19.455 8.635 -27.253 1.00 92.88 147 THR A C 1
ATOM 1195 O O . THR A 1 147 ? 19.861 8.996 -28.359 1.00 92.88 147 THR A O 1
ATOM 1198 N N . ILE A 1 148 ? 20.291 8.416 -26.233 1.00 95.44 148 ILE A N 1
ATOM 1199 C CA . ILE A 1 148 ? 21.751 8.540 -26.352 1.00 95.44 148 ILE A CA 1
ATOM 1200 C C . ILE A 1 148 ? 22.289 7.512 -27.356 1.00 95.44 148 ILE A C 1
ATOM 1202 O O . ILE A 1 148 ? 23.025 7.878 -28.272 1.00 95.44 148 ILE A O 1
ATOM 1206 N N . LEU A 1 149 ? 21.880 6.245 -27.234 1.00 93.88 149 LEU A N 1
ATOM 1207 C CA . LEU A 1 149 ? 22.300 5.175 -28.144 1.00 93.88 149 LEU A CA 1
ATOM 1208 C C . LEU A 1 149 ? 21.818 5.418 -29.578 1.00 93.88 149 LEU A C 1
ATOM 1210 O O . LEU A 1 149 ? 22.588 5.239 -30.518 1.00 93.88 149 LEU A O 1
ATOM 1214 N N . THR A 1 150 ? 20.587 5.898 -29.756 1.00 94.69 150 THR A N 1
ATOM 1215 C CA . THR A 1 150 ? 20.039 6.272 -31.070 1.00 94.69 150 THR A CA 1
ATOM 1216 C C . THR A 1 150 ? 20.935 7.279 -31.779 1.00 94.69 150 THR A C 1
ATOM 1218 O O . THR A 1 150 ? 21.308 7.060 -32.932 1.00 94.69 150 THR A O 1
ATOM 1221 N N . ASN A 1 151 ? 21.305 8.358 -31.081 1.00 94.25 151 ASN A N 1
ATOM 1222 C CA . ASN A 1 151 ? 22.172 9.404 -31.622 1.00 94.25 151 ASN A CA 1
ATOM 1223 C C . ASN A 1 151 ? 23.591 8.890 -31.883 1.00 94.25 151 ASN A C 1
ATOM 1225 O O . ASN A 1 151 ? 24.172 9.198 -32.921 1.00 94.25 151 ASN A O 1
ATOM 1229 N N . TYR A 1 152 ? 24.135 8.069 -30.982 1.00 95.69 152 TYR A N 1
ATOM 1230 C CA . TYR A 1 152 ? 25.448 7.456 -31.166 1.00 95.69 152 TYR A CA 1
ATOM 1231 C C . TYR A 1 152 ? 25.501 6.593 -32.435 1.00 95.69 152 TYR A C 1
ATOM 1233 O O . TYR A 1 152 ? 26.389 6.766 -33.272 1.00 95.69 152 TYR A O 1
ATOM 1241 N N . TYR A 1 153 ? 24.528 5.698 -32.615 1.00 95.38 153 TYR A N 1
ATOM 1242 C CA . TYR A 1 153 ? 24.469 4.821 -33.783 1.00 95.38 153 TYR A CA 1
ATOM 1243 C C . TYR A 1 153 ? 24.106 5.566 -35.068 1.00 95.38 153 TYR A C 1
ATOM 1245 O O . TYR A 1 153 ? 24.641 5.232 -36.123 1.00 95.38 153 TYR A O 1
ATOM 1253 N N . TRP A 1 154 ? 23.282 6.616 -34.994 1.00 95.31 154 TRP A N 1
ATOM 1254 C CA . TRP A 1 154 ? 23.068 7.515 -36.130 1.00 95.31 154 TRP A CA 1
ATOM 1255 C C . TRP A 1 154 ? 24.400 8.121 -36.574 1.00 95.31 154 TRP A C 1
ATOM 1257 O O . TRP A 1 154 ? 24.775 8.018 -37.743 1.00 95.31 154 TRP A O 1
ATOM 1267 N N . TYR A 1 155 ? 25.148 8.717 -35.643 1.00 96.00 155 TYR A N 1
ATOM 1268 C CA . TYR A 1 155 ? 26.422 9.359 -35.949 1.00 96.00 155 TYR A CA 1
ATOM 1269 C C . TYR A 1 155 ? 27.437 8.373 -36.544 1.00 96.00 155 TYR A C 1
ATOM 1271 O O . TYR A 1 155 ? 28.106 8.689 -37.530 1.00 96.00 155 TYR A O 1
ATOM 1279 N N . GLN A 1 156 ? 27.522 7.156 -35.998 1.00 94.62 156 GLN A N 1
ATOM 1280 C CA . GLN A 1 156 ? 28.395 6.114 -36.546 1.00 94.62 156 GLN A CA 1
ATOM 1281 C C . GLN A 1 156 ? 27.962 5.658 -37.941 1.00 94.62 156 GLN A C 1
ATOM 1283 O O . GLN A 1 156 ? 28.819 5.460 -38.807 1.00 94.62 156 GLN A O 1
ATOM 1288 N N . SER A 1 157 ? 26.654 5.562 -38.191 1.00 95.06 157 SER A N 1
ATOM 1289 C CA . SER A 1 157 ? 26.117 5.295 -39.525 1.00 95.06 157 SER A CA 1
ATOM 1290 C C . SER A 1 157 ? 26.565 6.367 -40.517 1.00 95.06 157 SER A C 1
ATOM 1292 O O . SER A 1 157 ? 27.156 6.035 -41.541 1.00 95.06 157 SER A O 1
ATOM 1294 N N . GLU A 1 158 ? 26.382 7.654 -40.202 1.00 94.19 158 GLU A N 1
ATOM 1295 C CA . GLU A 1 158 ? 26.814 8.750 -41.082 1.00 94.19 158 GLU A CA 1
ATOM 1296 C C . GLU A 1 158 ? 28.328 8.778 -41.303 1.00 94.19 158 GLU A C 1
ATOM 1298 O O . GLU A 1 158 ? 28.792 8.984 -42.425 1.00 94.19 158 GLU A O 1
ATOM 1303 N N . SER A 1 159 ? 29.111 8.562 -40.246 1.00 94.12 159 SER A N 1
ATOM 1304 C CA . SER A 1 159 ? 30.572 8.486 -40.328 1.00 94.12 159 SER A CA 1
ATOM 1305 C C . SER A 1 159 ? 31.022 7.355 -41.259 1.00 94.12 159 SER A C 1
ATOM 1307 O O . SER A 1 159 ? 31.899 7.540 -42.105 1.00 94.12 159 SER A O 1
ATOM 1309 N N . THR A 1 160 ? 30.374 6.194 -41.166 1.00 93.38 160 THR A N 1
ATOM 1310 C CA . THR A 1 160 ? 30.667 5.027 -42.009 1.00 93.38 160 THR A CA 1
ATOM 1311 C C . THR A 1 160 ? 30.221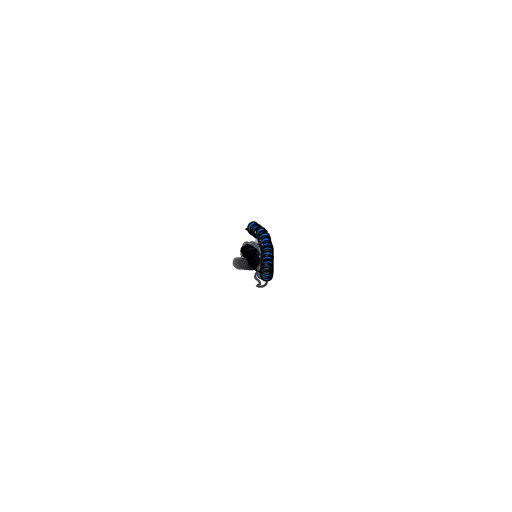 5.255 -43.450 1.00 93.38 160 THR A C 1
ATOM 1313 O O . THR A 1 160 ? 30.951 4.926 -44.384 1.00 93.38 160 THR A O 1
ATOM 1316 N N . LEU A 1 161 ? 29.074 5.909 -43.643 1.00 93.00 161 LEU A N 1
ATOM 1317 C CA . LEU A 1 161 ? 28.560 6.281 -44.957 1.00 93.00 161 LEU A CA 1
ATOM 1318 C C . LEU A 1 161 ? 29.490 7.282 -45.667 1.00 93.00 161 LEU A C 1
ATOM 1320 O O . LEU A 1 161 ? 29.722 7.170 -46.867 1.00 93.00 161 LEU A O 1
ATOM 1324 N N . LYS A 1 162 ? 30.093 8.225 -44.931 1.00 93.50 162 LYS A N 1
ATOM 1325 C CA . LYS A 1 162 ? 31.123 9.127 -45.476 1.00 93.50 162 LYS A CA 1
ATOM 1326 C C . LYS A 1 162 ? 32.357 8.357 -45.950 1.00 93.50 162 LYS A C 1
ATOM 1328 O O . LYS A 1 162 ? 32.849 8.634 -47.038 1.00 93.50 162 LYS A O 1
ATOM 1333 N N . LYS A 1 163 ? 32.816 7.362 -45.178 1.00 92.25 163 LYS A N 1
ATOM 1334 C CA . LYS A 1 163 ? 33.940 6.490 -45.571 1.00 92.25 163 LYS A CA 1
ATOM 1335 C C . LYS A 1 163 ? 33.616 5.646 -46.803 1.00 92.25 163 LYS A C 1
ATOM 1337 O O . LYS A 1 163 ? 34.485 5.462 -47.648 1.00 92.25 163 LYS A O 1
ATOM 1342 N N . TYR A 1 164 ? 32.371 5.180 -46.926 1.00 92.19 164 TYR A N 1
ATOM 1343 C CA . TYR A 1 164 ? 31.887 4.446 -48.097 1.00 92.19 164 TYR A CA 1
ATOM 1344 C C . TYR A 1 164 ? 32.079 5.244 -49.395 1.00 92.19 164 TYR A C 1
ATOM 1346 O O . TYR A 1 164 ? 32.595 4.703 -50.368 1.00 92.19 164 TYR A O 1
ATOM 1354 N N . PHE A 1 165 ? 31.748 6.540 -49.402 1.00 91.62 165 PHE A N 1
ATOM 1355 C CA . PHE A 1 165 ? 31.935 7.389 -50.587 1.00 91.62 165 PHE A CA 1
ATOM 1356 C C . PHE A 1 165 ? 33.405 7.640 -50.951 1.00 91.62 165 PHE A C 1
ATOM 1358 O O . PHE A 1 165 ? 33.692 8.022 -52.082 1.00 91.62 165 PHE A O 1
ATOM 1365 N N . SER A 1 166 ? 34.330 7.416 -50.016 1.00 92.56 166 SER A N 1
ATOM 1366 C CA . SER A 1 166 ? 35.778 7.508 -50.234 1.00 92.56 166 SER A CA 1
ATOM 1367 C C . SER A 1 166 ? 36.467 6.151 -50.424 1.00 92.56 166 SER A C 1
ATOM 1369 O O . SER A 1 166 ? 37.694 6.103 -50.475 1.00 92.56 166 SER A O 1
ATOM 1371 N N . ALA A 1 167 ? 35.714 5.048 -50.482 1.00 92.25 167 ALA A N 1
ATOM 1372 C CA . ALA A 1 167 ? 36.284 3.710 -50.593 1.00 92.25 167 ALA A CA 1
ATOM 1373 C C . ALA A 1 167 ? 36.985 3.514 -51.945 1.00 92.25 167 ALA A C 1
ATOM 1375 O O . ALA A 1 167 ? 36.483 3.917 -52.994 1.00 92.25 167 ALA A O 1
ATOM 1376 N N . THR A 1 168 ? 38.148 2.865 -51.916 1.00 93.06 168 THR A N 1
ATOM 1377 C CA . THR A 1 168 ? 38.987 2.678 -53.115 1.00 93.06 168 THR A CA 1
ATOM 1378 C C . THR A 1 168 ? 38.683 1.377 -53.853 1.00 93.06 168 THR A C 1
ATOM 1380 O O . THR A 1 168 ? 38.995 1.243 -55.036 1.00 93.06 168 THR A O 1
ATOM 1383 N N . THR A 1 169 ? 38.044 0.421 -53.173 1.00 94.75 169 THR A N 1
ATOM 1384 C CA . THR A 1 169 ? 37.696 -0.893 -53.722 1.00 94.75 169 THR A CA 1
ATOM 1385 C C . THR A 1 169 ? 36.216 -1.214 -53.528 1.00 94.75 169 THR A C 1
ATOM 1387 O O . THR A 1 169 ? 35.578 -0.770 -52.573 1.00 94.75 169 THR A O 1
ATOM 1390 N N . ILE A 1 170 ? 35.664 -2.029 -54.434 1.00 93.06 170 ILE A N 1
ATOM 1391 C CA . ILE A 1 170 ? 34.258 -2.466 -54.388 1.00 93.06 170 ILE A CA 1
ATOM 1392 C C . ILE A 1 170 ? 33.980 -3.292 -53.124 1.00 93.06 170 ILE A C 1
ATOM 1394 O O . ILE A 1 170 ? 32.922 -3.156 -52.508 1.00 93.06 170 ILE A O 1
ATOM 1398 N N . GLU A 1 171 ? 34.930 -4.131 -52.710 1.00 93.75 171 GLU A N 1
ATOM 1399 C CA . GLU A 1 171 ? 34.785 -4.967 -51.517 1.00 93.75 171 GLU A CA 1
ATOM 1400 C C . GLU A 1 171 ? 34.739 -4.121 -50.235 1.00 93.75 171 GLU A C 1
ATOM 1402 O O . GLU A 1 171 ? 33.863 -4.319 -49.391 1.00 93.75 171 GLU A O 1
ATOM 1407 N N . GLU A 1 172 ? 35.620 -3.125 -50.116 1.00 91.50 172 GLU A N 1
ATOM 1408 C CA . GLU A 1 172 ? 35.626 -2.173 -49.001 1.00 91.50 172 GLU A CA 1
ATOM 1409 C C . GLU A 1 172 ? 34.334 -1.347 -48.954 1.00 91.50 172 GLU A C 1
ATOM 1411 O O . GLU A 1 172 ? 33.714 -1.220 -47.896 1.00 91.50 172 GLU A O 1
ATOM 1416 N N . ALA A 1 173 ? 33.879 -0.849 -50.107 1.00 90.88 173 ALA A N 1
ATOM 1417 C CA . ALA A 1 173 ? 32.623 -0.116 -50.215 1.00 90.88 173 ALA A C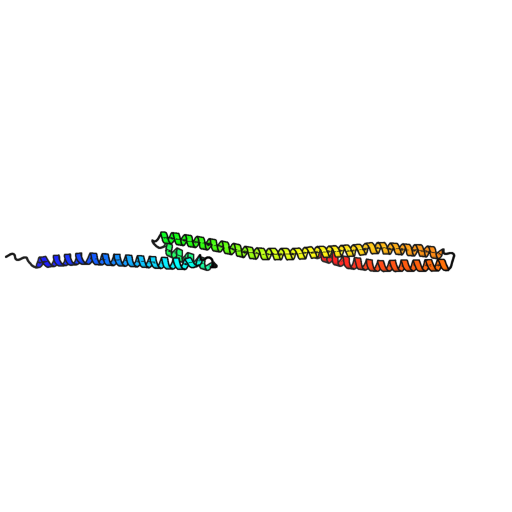A 1
ATOM 1418 C C . ALA A 1 173 ? 31.427 -0.973 -49.762 1.00 90.88 173 ALA A C 1
ATOM 1420 O O . ALA A 1 173 ? 30.561 -0.508 -49.022 1.00 90.88 173 ALA A O 1
ATOM 1421 N N . THR A 1 174 ? 31.395 -2.250 -50.146 1.00 94.56 174 THR A N 1
ATOM 1422 C CA . THR A 1 174 ? 30.313 -3.165 -49.756 1.00 94.56 174 THR A CA 1
ATOM 1423 C C . THR A 1 174 ? 30.284 -3.370 -48.240 1.00 94.56 174 THR A C 1
ATOM 1425 O O . THR A 1 174 ? 29.239 -3.179 -47.621 1.00 94.56 174 THR A O 1
ATOM 1428 N N . ARG A 1 175 ? 31.441 -3.632 -47.614 1.00 94.38 175 ARG A N 1
ATOM 1429 C CA . ARG A 1 175 ? 31.540 -3.792 -46.151 1.00 94.38 175 ARG A CA 1
ATOM 1430 C C . ARG A 1 175 ? 31.110 -2.532 -45.396 1.00 94.38 175 ARG A C 1
ATOM 1432 O O . ARG A 1 175 ? 30.345 -2.622 -44.441 1.00 94.38 175 ARG A O 1
ATOM 1439 N N . LEU A 1 176 ? 31.560 -1.353 -45.832 1.00 93.81 176 LEU A N 1
ATOM 1440 C CA . LEU A 1 176 ? 31.195 -0.079 -45.200 1.00 93.81 176 LEU A CA 1
ATOM 1441 C C . LEU A 1 176 ? 29.698 0.219 -45.331 1.00 93.81 176 LEU A C 1
ATOM 1443 O O . LEU A 1 176 ? 29.082 0.706 -44.383 1.00 93.81 176 LEU A O 1
ATOM 1447 N N . ARG A 1 177 ? 29.092 -0.104 -46.477 1.00 93.62 177 ARG A N 1
ATOM 1448 C CA . ARG A 1 177 ? 27.646 0.029 -46.674 1.00 93.62 177 ARG A CA 1
ATOM 1449 C C . ARG A 1 177 ? 26.862 -0.882 -45.730 1.00 93.62 177 ARG A C 1
ATOM 1451 O O . ARG A 1 177 ? 25.883 -0.429 -45.139 1.00 93.62 177 ARG A O 1
ATOM 1458 N N . ASP A 1 178 ? 27.291 -2.129 -45.565 1.00 94.81 178 ASP A N 1
ATOM 1459 C CA . ASP A 1 178 ? 26.630 -3.078 -44.667 1.00 94.81 178 ASP A CA 1
ATOM 1460 C C . ASP A 1 178 ? 26.741 -2.642 -43.201 1.00 94.81 178 ASP A C 1
ATOM 1462 O O . ASP A 1 178 ? 25.732 -2.615 -42.495 1.00 94.81 178 ASP A O 1
ATOM 1466 N N . SER A 1 179 ? 27.919 -2.182 -42.765 1.00 93.06 179 SER A N 1
ATOM 1467 C CA . SER A 1 179 ? 28.101 -1.621 -41.419 1.00 93.06 179 SER A CA 1
ATOM 1468 C C . SER A 1 179 ? 27.273 -0.352 -41.187 1.00 93.06 179 SER A C 1
ATOM 1470 O O . SER A 1 179 ? 26.674 -0.197 -40.124 1.00 93.06 179 SER A O 1
ATOM 1472 N N . ALA A 1 180 ? 27.182 0.550 -42.172 1.00 93.00 180 ALA A N 1
ATOM 1473 C CA . ALA A 1 180 ? 26.324 1.732 -42.072 1.00 93.00 180 ALA A CA 1
ATOM 1474 C C . ALA A 1 180 ? 24.845 1.337 -41.916 1.00 93.00 180 ALA A C 1
ATOM 1476 O O . ALA A 1 180 ? 24.161 1.837 -41.025 1.00 93.00 180 ALA A O 1
ATOM 1477 N N . ASN A 1 181 ? 24.368 0.376 -42.715 1.00 94.62 181 ASN A N 1
ATOM 1478 C CA . ASN A 1 181 ? 23.004 -0.143 -42.606 1.00 94.62 181 ASN A CA 1
ATOM 1479 C C . ASN A 1 181 ? 22.731 -0.783 -41.237 1.00 94.62 181 ASN A C 1
ATOM 1481 O O . ASN A 1 181 ? 21.635 -0.631 -40.694 1.00 94.62 181 ASN A O 1
ATOM 1485 N N . GLU A 1 182 ? 23.699 -1.501 -40.669 1.00 95.31 182 GLU A N 1
ATOM 1486 C CA . GLU A 1 182 ? 23.573 -2.105 -39.343 1.00 95.31 182 GLU A CA 1
ATOM 1487 C C . GLU A 1 182 ? 23.459 -1.040 -38.245 1.00 95.31 182 GLU A C 1
ATOM 1489 O O . GLU A 1 182 ? 22.526 -1.081 -37.440 1.00 95.31 182 GLU A O 1
ATOM 1494 N N . TYR A 1 183 ? 24.328 -0.026 -38.263 1.00 93.75 183 TYR A N 1
ATOM 1495 C CA . TYR A 1 183 ? 24.233 1.103 -37.338 1.00 93.75 183 TYR A CA 1
ATOM 1496 C C . TYR A 1 183 ? 22.920 1.873 -37.494 1.00 93.75 183 TYR A C 1
ATOM 1498 O O . TYR A 1 183 ? 22.301 2.242 -36.497 1.00 93.75 183 TYR A O 1
ATOM 1506 N N . GLN A 1 184 ? 22.436 2.055 -38.721 1.00 94.56 184 GLN A N 1
ATOM 1507 C CA . GLN A 1 184 ? 21.149 2.696 -38.964 1.00 94.56 184 GLN A CA 1
ATOM 1508 C C . GLN A 1 184 ? 19.978 1.870 -38.402 1.00 94.56 184 GLN A C 1
ATOM 1510 O O . GLN A 1 184 ? 19.074 2.428 -37.779 1.00 94.56 184 GLN A O 1
ATOM 1515 N N . ARG A 1 185 ? 20.003 0.536 -38.539 1.00 95.31 185 ARG A N 1
ATOM 1516 C CA . ARG A 1 185 ? 19.002 -0.355 -37.920 1.00 95.31 185 ARG A CA 1
ATOM 1517 C C . ARG A 1 185 ? 19.028 -0.271 -36.397 1.00 95.31 185 ARG A C 1
ATOM 1519 O O . ARG A 1 185 ? 17.967 -0.166 -35.787 1.00 95.31 185 ARG A O 1
ATOM 1526 N N . LEU A 1 186 ? 20.217 -0.283 -35.792 1.00 94.06 186 LEU A N 1
ATOM 1527 C CA . LEU A 1 186 ? 20.373 -0.127 -34.344 1.00 94.06 186 LEU A CA 1
ATOM 1528 C C . LEU A 1 186 ? 19.847 1.233 -33.878 1.00 94.06 186 LEU A C 1
ATOM 1530 O O . LEU A 1 186 ? 19.103 1.291 -32.903 1.00 94.06 186 LEU A O 1
ATOM 1534 N N . SER A 1 187 ? 20.148 2.308 -34.609 1.00 93.94 187 SER A N 1
ATOM 1535 C CA . SER A 1 187 ? 19.617 3.644 -34.332 1.00 93.94 187 SER A CA 1
ATOM 1536 C C . SER A 1 187 ? 18.083 3.643 -34.296 1.00 93.94 187 SER A C 1
ATOM 1538 O O . SER A 1 187 ? 17.503 4.050 -33.293 1.00 93.94 187 SER A O 1
ATOM 1540 N N . TYR A 1 188 ? 17.407 3.083 -35.307 1.00 94.38 188 TYR A N 1
ATOM 1541 C CA . TYR A 1 188 ? 15.940 2.990 -35.305 1.00 94.38 188 TYR A CA 1
ATOM 1542 C C . TYR A 1 188 ? 15.378 2.082 -34.206 1.00 94.38 188 TYR A C 1
ATOM 1544 O O . TYR A 1 188 ? 14.341 2.401 -33.623 1.00 94.38 188 TYR A O 1
ATOM 1552 N N . PHE A 1 189 ? 16.053 0.973 -33.895 1.00 94.12 189 PHE A N 1
ATOM 1553 C CA . PHE A 1 189 ? 15.649 0.090 -32.803 1.00 94.12 189 PHE A CA 1
ATOM 1554 C C . PHE A 1 189 ? 15.663 0.830 -31.460 1.00 94.12 189 PHE A C 1
ATOM 1556 O O . PHE A 1 189 ? 14.661 0.837 -30.740 1.00 94.12 189 PHE A O 1
ATOM 1563 N N . PHE A 1 190 ? 16.761 1.525 -31.150 1.00 92.56 190 PHE A N 1
ATOM 1564 C CA . PHE A 1 190 ? 16.859 2.334 -29.939 1.00 92.56 190 PHE A CA 1
ATOM 1565 C C . PHE A 1 190 ? 15.916 3.549 -29.977 1.00 92.56 190 PHE A C 1
ATOM 1567 O O . PHE A 1 190 ? 15.370 3.923 -28.938 1.00 92.56 190 PHE A O 1
ATOM 1574 N N . ALA A 1 191 ? 15.612 4.124 -31.139 1.00 91.69 191 ALA A N 1
ATOM 1575 C CA . ALA A 1 191 ? 14.617 5.192 -31.227 1.00 91.69 191 ALA A CA 1
ATOM 1576 C C . ALA A 1 191 ? 13.226 4.684 -30.807 1.00 91.69 191 ALA A C 1
ATOM 1578 O O . ALA A 1 191 ? 12.532 5.334 -30.023 1.00 91.69 191 ALA A O 1
ATOM 1579 N N . GLY A 1 192 ? 12.851 3.483 -31.265 1.00 90.38 192 GLY A N 1
ATOM 1580 C CA . GLY A 1 192 ? 11.595 2.826 -30.900 1.00 90.38 192 GLY A CA 1
ATOM 1581 C C . GLY A 1 192 ? 11.505 2.497 -29.408 1.00 90.38 192 GLY A C 1
ATOM 1582 O O . GLY A 1 192 ? 10.519 2.844 -28.757 1.00 90.38 192 GLY A O 1
ATOM 1583 N N . VAL A 1 193 ? 12.553 1.894 -28.838 1.00 90.75 193 VAL A N 1
ATOM 1584 C CA . VAL A 1 193 ? 12.625 1.605 -27.392 1.00 90.75 193 VAL A CA 1
ATOM 1585 C C . VAL A 1 193 ? 12.572 2.895 -26.565 1.00 90.75 193 VAL A C 1
ATOM 1587 O O . VAL A 1 193 ? 11.890 2.949 -25.541 1.00 90.75 193 VAL A O 1
ATOM 1590 N N . GLY A 1 194 ? 13.234 3.957 -27.031 1.00 88.12 194 GLY A N 1
ATOM 1591 C CA . GLY A 1 194 ? 13.235 5.261 -26.375 1.00 88.12 194 GLY A CA 1
ATOM 1592 C C . GLY A 1 194 ? 11.851 5.902 -26.347 1.00 88.12 194 GLY A C 1
ATOM 1593 O O . GLY A 1 194 ? 11.386 6.318 -25.285 1.00 88.12 194 GLY A O 1
ATOM 1594 N N . ALA A 1 195 ? 11.163 5.911 -27.491 1.00 89.94 195 ALA A N 1
ATOM 1595 C CA . ALA A 1 195 ? 9.800 6.419 -27.602 1.00 89.94 195 ALA A CA 1
ATOM 1596 C C . ALA A 1 195 ? 8.838 5.672 -26.666 1.00 89.94 195 ALA A C 1
ATOM 1598 O O . ALA A 1 195 ? 8.078 6.310 -25.941 1.00 89.94 195 ALA A O 1
ATOM 1599 N N . LEU A 1 196 ? 8.916 4.337 -26.606 1.00 86.81 196 LEU A N 1
ATOM 1600 C CA . LEU A 1 196 ? 8.116 3.536 -25.672 1.00 86.81 196 LEU A CA 1
ATOM 1601 C C . LEU A 1 196 ? 8.430 3.872 -24.206 1.00 86.81 196 LEU A C 1
ATOM 1603 O O . LEU A 1 196 ? 7.509 4.013 -23.402 1.00 86.81 196 LEU A O 1
ATOM 1607 N N . GLY A 1 197 ? 9.708 4.064 -23.865 1.00 83.56 197 GLY A N 1
ATOM 1608 C CA . GLY A 1 197 ? 10.136 4.474 -22.524 1.00 83.56 197 GLY A CA 1
ATOM 1609 C C . GLY A 1 197 ? 9.493 5.788 -22.071 1.00 83.56 197 GLY A C 1
ATOM 1610 O O . GLY A 1 197 ? 8.939 5.857 -20.968 1.00 83.56 197 GLY A O 1
ATOM 1611 N N . PHE A 1 198 ? 9.481 6.802 -22.944 1.00 83.06 198 PHE A N 1
ATOM 1612 C CA . PHE A 1 198 ? 8.839 8.089 -22.663 1.00 83.06 198 PHE A CA 1
ATOM 1613 C C . PHE A 1 198 ? 7.311 7.992 -22.624 1.00 83.06 198 PHE A C 1
ATOM 1615 O O . PHE A 1 198 ? 6.697 8.509 -21.688 1.00 83.06 198 PHE A O 1
ATOM 1622 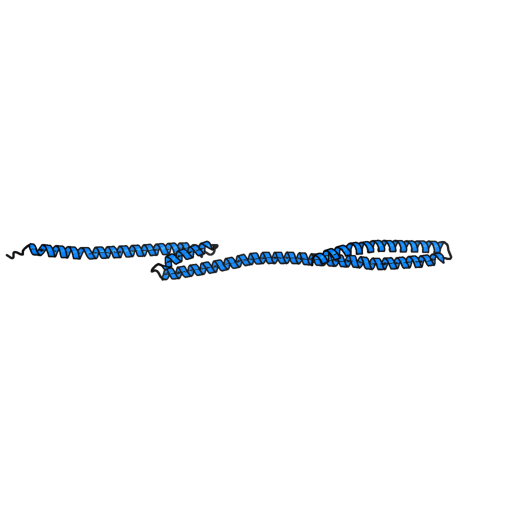N N . VAL A 1 199 ? 6.696 7.277 -23.571 1.00 88.94 199 VAL A N 1
ATOM 1623 C CA . VAL A 1 199 ? 5.237 7.079 -23.633 1.00 88.94 199 VAL A CA 1
ATOM 1624 C C . VAL A 1 199 ? 4.702 6.372 -22.388 1.00 88.94 199 VAL A C 1
ATOM 1626 O O . VAL A 1 199 ? 3.599 6.687 -21.959 1.00 88.94 199 VAL A O 1
ATOM 1629 N N . VAL A 1 200 ? 5.466 5.468 -21.770 1.00 84.94 200 VAL A N 1
ATOM 1630 C CA . VAL A 1 200 ? 5.085 4.830 -20.497 1.00 84.94 200 VAL A CA 1
ATOM 1631 C C . VAL A 1 200 ? 5.372 5.741 -19.295 1.00 84.94 200 VAL A C 1
ATOM 1633 O O . VAL A 1 200 ? 4.581 5.776 -18.352 1.00 84.94 200 VAL A O 1
ATOM 1636 N N . SER A 1 201 ? 6.451 6.533 -19.331 1.00 85.06 201 SER A N 1
ATOM 1637 C CA . SER A 1 201 ? 6.823 7.423 -18.217 1.00 85.06 201 SER A CA 1
ATOM 1638 C C . SER A 1 201 ? 5.817 8.556 -17.991 1.00 85.06 201 SER A C 1
ATOM 1640 O O . SER A 1 201 ? 5.556 8.915 -16.847 1.00 85.06 201 SER A O 1
ATOM 1642 N N . VAL A 1 202 ? 5.219 9.107 -19.053 1.00 82.06 202 VAL A N 1
ATOM 1643 C CA . VAL A 1 202 ? 4.335 10.283 -18.965 1.00 82.06 202 VAL A CA 1
ATOM 1644 C C . VAL A 1 202 ? 3.009 9.972 -18.244 1.00 82.06 202 VAL A C 1
ATOM 1646 O O . VAL A 1 202 ? 2.673 10.685 -17.296 1.00 82.06 202 VAL A O 1
ATOM 1649 N N . PRO A 1 203 ? 2.266 8.899 -18.588 1.00 82.81 203 PRO A N 1
ATOM 1650 C CA . PRO A 1 203 ? 1.089 8.475 -17.835 1.00 82.81 203 PRO A CA 1
ATOM 1651 C C . PRO A 1 203 ? 1.425 8.050 -16.408 1.00 82.81 203 PRO A C 1
ATOM 1653 O O . PRO A 1 203 ? 0.631 8.300 -15.505 1.00 82.81 203 PRO A O 1
ATOM 1656 N N . LEU A 1 204 ? 2.593 7.431 -16.187 1.00 82.75 204 LEU A N 1
ATOM 1657 C CA . LEU A 1 204 ? 3.055 7.128 -14.835 1.00 82.75 204 LEU A CA 1
ATOM 1658 C C . LEU A 1 204 ? 3.271 8.433 -14.053 1.00 82.75 204 LEU A C 1
ATOM 1660 O O . LEU A 1 204 ? 2.709 8.606 -12.985 1.00 82.75 204 LEU A O 1
ATOM 1664 N N . PHE A 1 205 ? 3.953 9.435 -14.592 1.00 80.94 205 PHE A N 1
ATOM 1665 C CA . PHE A 1 205 ? 4.082 10.718 -13.899 1.00 80.94 205 PHE A CA 1
ATOM 1666 C C . PHE A 1 205 ? 2.718 11.343 -13.544 1.00 80.94 205 PHE A C 1
ATOM 1668 O O . PHE A 1 205 ? 2.491 11.720 -12.394 1.00 80.94 205 PHE A O 1
ATOM 1675 N N . ALA A 1 206 ? 1.779 11.363 -14.497 1.00 79.31 206 ALA A N 1
ATOM 1676 C CA . ALA A 1 206 ? 0.439 11.919 -14.301 1.00 79.31 206 ALA A CA 1
ATOM 1677 C C . ALA A 1 206 ? -0.409 11.137 -13.277 1.00 79.31 206 ALA A C 1
ATOM 1679 O O . ALA A 1 206 ? -1.103 11.728 -12.452 1.00 79.31 206 ALA A O 1
ATOM 1680 N N . ALA A 1 207 ? -0.356 9.803 -13.291 1.00 77.81 207 ALA A N 1
ATOM 1681 C CA . ALA A 1 207 ? -1.098 8.975 -12.339 1.00 77.81 207 ALA A CA 1
ATOM 1682 C C . ALA A 1 207 ? -0.460 8.954 -10.936 1.00 77.81 207 ALA A C 1
ATOM 1684 O O . ALA A 1 207 ? -1.144 8.638 -9.958 1.00 77.81 207 ALA A O 1
ATOM 1685 N N . GLY A 1 208 ? 0.830 9.284 -10.832 1.00 68.19 208 GLY A N 1
ATOM 1686 C CA . GLY A 1 208 ? 1.533 9.480 -9.566 1.00 68.19 208 GLY A CA 1
ATOM 1687 C C . GLY A 1 208 ? 1.185 10.809 -8.904 1.00 68.19 208 GLY A C 1
ATOM 1688 O O . GLY A 1 208 ? 0.888 10.818 -7.712 1.00 68.19 208 GLY A O 1
ATOM 1689 N N . SER A 1 209 ? 1.161 11.899 -9.678 1.00 61.44 209 SER A N 1
ATOM 1690 C CA . SER A 1 209 ? 0.874 13.249 -9.172 1.00 61.44 209 SER A CA 1
ATOM 1691 C C . SER A 1 209 ? -0.594 13.465 -8.793 1.00 61.44 209 SER A C 1
ATOM 1693 O O . SER A 1 209 ? -0.877 14.227 -7.880 1.00 61.44 209 SER A O 1
ATOM 1695 N N . ALA A 1 210 ? -1.536 12.756 -9.422 1.00 58.34 210 ALA A N 1
ATOM 1696 C CA . ALA A 1 210 ? -2.966 12.851 -9.103 1.00 58.34 210 ALA A CA 1
ATOM 1697 C C . ALA A 1 210 ? -3.387 12.147 -7.788 1.00 58.34 210 ALA A C 1
ATOM 1699 O O . ALA A 1 210 ? -4.563 12.180 -7.427 1.00 58.34 210 ALA A O 1
ATOM 1700 N N . LYS A 1 211 ? -2.471 11.446 -7.100 1.00 52.91 211 LYS A N 1
ATOM 1701 C CA . LYS A 1 211 ? -2.743 10.655 -5.876 1.00 52.91 211 LYS A CA 1
ATOM 1702 C C . LYS A 1 211 ? -2.068 11.201 -4.607 1.00 52.91 211 LYS A C 1
ATOM 1704 O O . LYS A 1 211 ? -2.119 10.535 -3.556 1.00 52.91 211 LYS A O 1
ATOM 1709 N N . GLU A 1 212 ? -1.403 12.344 -4.715 1.00 45.81 212 GLU A N 1
ATOM 1710 C CA . GLU A 1 212 ? -0.916 13.149 -3.586 1.00 45.81 212 GLU A CA 1
ATOM 1711 C C . GLU A 1 212 ? -1.931 14.230 -3.231 1.00 45.81 212 GLU A C 1
ATOM 1713 O O . GLU A 1 212 ? -2.163 14.371 -2.009 1.00 45.81 212 GLU A O 1
#

Secondary structure (DSSP, 8-state):
-----GGGHHHHHHHHHHHHSHHHHHHHHHHHHHHHHHHHHHHHHHHHHHHHHHHSTTPPPPHHHHHHHHHHHHHHHTSS-HHHHHHHHHHHHHHHHHHHHHHHHHHHHHHHHHHHHHHHHHHHHHHHHHHHHHHHHHHHHHHHHHHHHHHHHHHHHHHHHHHHHT-SSHHHHHHHHHHHHHHHHHHHHHHHHHHHHHHHHHHHHHHHHTT-

Sequence (212 aa):
MFRYPLSRLIPAIVLIFSLSSSPSLLIAQETLSIEQQEQSRMDILQKMNSAEKYLGKDYYLLSEDILQLNTIIDQIKGSPYKDLYTEADIMLFLAQEKKDLQDITENREENHKLMLETLKKDKRRKSFRFAFSCAFWASLGTGIVSTILTNYYWYQSESTLKKYFSATTIEEATRLRDSANEYQRLSYFFAGVGALGFVVSVPLFAAGSAKE

Foldseek 3Di:
DDDDDPVVVVVVVVVVVVVVVPVVVVVVVVVVVVVVLVVVVVVLVVLVVVLVVLLDPPHQDDPVNLVVLVVSLVVVVVDPPVVSSVVSVVSSVSSVVVNVVVVVVVVVVVVVVVVVVVVVVVVVVVVVLVVLVVLLCVLQVLLVVLQVLLVVLLVQLVVLVVVLVVDPDPVSNVVSNVSSVVSNVSSVVSNVSNVRSVVSNVVSVVVSVVVD

pLDDT: mean 80.29, std 13.8, range [44.84, 96.0]